Protein AF-D8LKJ8-F1 (afdb_monomer)

Mean predicted aligned error: 12.63 Å

Structure (mmCIF, N/CA/C/O backbone):
data_AF-D8LKJ8-F1
#
_entry.id   AF-D8LKJ8-F1
#
loop_
_atom_site.group_PDB
_atom_site.id
_atom_site.type_symbol
_atom_site.label_atom_id
_atom_site.label_alt_id
_atom_site.label_comp_id
_atom_site.label_asym_id
_atom_site.label_entity_id
_atom_site.label_seq_id
_atom_site.pdbx_PDB_ins_code
_atom_site.Cartn_x
_atom_site.Cartn_y
_atom_site.Cartn_z
_atom_site.occupancy
_atom_site.B_iso_or_equiv
_atom_site.auth_seq_id
_atom_site.auth_comp_id
_atom_site.auth_asym_id
_atom_site.auth_atom_id
_atom_site.pdbx_PDB_model_num
ATOM 1 N N . MET A 1 1 ? 25.108 1.839 -3.480 1.00 33.88 1 MET A N 1
ATOM 2 C CA . MET A 1 1 ? 24.948 0.521 -2.837 1.00 33.88 1 MET A CA 1
ATOM 3 C C . MET A 1 1 ? 23.496 0.393 -2.428 1.00 33.88 1 MET A C 1
ATOM 5 O O . MET A 1 1 ? 23.122 0.885 -1.375 1.00 33.88 1 MET A O 1
ATOM 9 N N . LEU A 1 2 ? 22.666 -0.116 -3.334 1.00 30.27 2 LEU A N 1
ATOM 10 C CA . LEU A 1 2 ? 21.286 -0.497 -3.042 1.00 30.27 2 LEU A CA 1
ATOM 11 C C . LEU A 1 2 ? 21.330 -1.994 -2.744 1.00 30.27 2 LEU A C 1
ATOM 13 O O . LEU A 1 2 ? 21.988 -2.723 -3.480 1.00 30.27 2 LEU A O 1
ATOM 17 N N . ASP A 1 3 ? 20.718 -2.408 -1.643 1.00 28.69 3 ASP A N 1
ATOM 18 C CA . ASP A 1 3 ? 20.658 -3.803 -1.213 1.00 28.69 3 ASP A CA 1
ATOM 19 C C . ASP A 1 3 ? 19.861 -4.614 -2.254 1.00 28.69 3 ASP A C 1
ATOM 21 O O . ASP A 1 3 ? 18.676 -4.362 -2.483 1.00 28.69 3 ASP A O 1
ATOM 25 N N . GLU A 1 4 ? 20.539 -5.512 -2.974 1.00 38.97 4 GLU A N 1
ATOM 26 C CA . GLU A 1 4 ? 20.030 -6.230 -4.157 1.00 38.97 4 GLU A CA 1
ATOM 27 C C . GLU A 1 4 ? 19.138 -7.443 -3.817 1.00 38.97 4 GLU A C 1
ATOM 29 O O . GLU A 1 4 ? 18.854 -8.259 -4.691 1.00 38.97 4 GLU A O 1
ATOM 34 N N . ARG A 1 5 ? 18.675 -7.600 -2.568 1.00 44.03 5 ARG A N 1
ATOM 35 C CA . ARG A 1 5 ? 18.024 -8.849 -2.117 1.00 44.03 5 ARG A CA 1
ATOM 36 C C . ARG A 1 5 ? 16.493 -8.861 -2.026 1.00 44.03 5 ARG A C 1
ATOM 38 O O . ARG A 1 5 ? 15.945 -9.911 -1.726 1.00 44.03 5 ARG A O 1
ATOM 45 N N . ASP A 1 6 ? 15.790 -7.788 -2.395 1.00 40.03 6 ASP A N 1
ATOM 46 C CA . ASP A 1 6 ? 14.321 -7.709 -2.238 1.00 40.03 6 ASP A CA 1
ATOM 47 C C . ASP A 1 6 ? 13.532 -7.634 -3.565 1.00 40.03 6 ASP A C 1
ATOM 49 O O . ASP A 1 6 ? 12.580 -6.859 -3.703 1.00 40.03 6 ASP A O 1
ATOM 53 N N . HIS A 1 7 ? 13.915 -8.406 -4.584 1.00 42.69 7 HIS A N 1
ATOM 54 C CA . HIS A 1 7 ? 13.127 -8.570 -5.820 1.00 42.69 7 HIS A CA 1
ATOM 55 C C . HIS A 1 7 ? 12.574 -9.991 -5.965 1.00 42.69 7 HIS A C 1
ATOM 57 O O . HIS A 1 7 ? 12.718 -10.631 -6.997 1.00 42.69 7 HIS A O 1
ATOM 63 N N . GLU A 1 8 ? 11.865 -10.457 -4.940 1.00 37.97 8 GLU A N 1
ATOM 64 C CA . GLU A 1 8 ? 10.832 -11.479 -5.116 1.00 37.97 8 GLU A CA 1
ATOM 65 C C . GLU A 1 8 ? 9.464 -10.790 -5.084 1.00 37.97 8 GLU A C 1
ATOM 67 O O . GLU A 1 8 ? 8.728 -10.812 -4.097 1.00 37.97 8 GLU A O 1
ATOM 72 N N . ILE A 1 9 ? 9.122 -10.113 -6.185 1.00 47.38 9 ILE A N 1
ATOM 73 C CA . ILE A 1 9 ? 7.715 -9.844 -6.484 1.00 47.38 9 ILE A CA 1
ATOM 74 C C . ILE A 1 9 ? 7.151 -11.194 -6.919 1.00 47.38 9 ILE A C 1
ATOM 76 O O . ILE A 1 9 ? 7.347 -11.611 -8.057 1.00 47.38 9 ILE A O 1
ATOM 80 N N . GLY A 1 10 ? 6.517 -11.897 -5.981 1.00 37.59 10 GLY A N 1
ATOM 81 C CA . GLY A 1 10 ? 5.839 -13.168 -6.210 1.00 37.59 10 GLY A CA 1
ATOM 82 C C . GLY A 1 10 ? 4.662 -13.010 -7.168 1.00 37.59 10 GLY A C 1
ATOM 83 O O . GLY A 1 10 ? 3.508 -12.972 -6.751 1.00 37.59 10 GLY A O 1
ATOM 84 N N . GLY A 1 11 ? 4.951 -12.916 -8.463 1.00 39.94 11 GLY A N 1
ATOM 85 C CA . GLY A 1 11 ? 4.049 -13.407 -9.487 1.00 39.94 11 GLY A CA 1
ATOM 86 C C . GLY A 1 11 ? 4.105 -14.925 -9.422 1.00 39.94 11 GLY A C 1
ATOM 87 O O . GLY A 1 11 ? 5.120 -15.519 -9.773 1.00 39.94 11 GLY A O 1
ATOM 88 N N . SER A 1 12 ? 3.035 -15.554 -8.939 1.00 37.62 12 SER A N 1
ATOM 89 C CA . SER A 1 12 ? 2.830 -16.993 -9.100 1.00 37.62 12 SER A CA 1
ATOM 90 C C . SER A 1 12 ? 2.619 -17.280 -10.590 1.00 37.62 12 SER A C 1
ATOM 92 O O . SER A 1 12 ? 1.502 -17.321 -11.100 1.00 37.62 12 SER A O 1
ATOM 94 N N . HIS A 1 13 ? 3.719 -17.368 -11.325 1.00 40.75 13 HIS A N 1
ATOM 95 C CA . HIS A 1 13 ? 3.820 -18.044 -12.606 1.00 40.75 13 HIS A CA 1
ATOM 96 C C . HIS A 1 13 ? 4.839 -19.155 -12.388 1.00 40.75 13 HIS A C 1
ATOM 98 O O . HIS A 1 13 ? 5.941 -18.903 -11.905 1.00 40.75 13 HIS A O 1
ATOM 104 N N . GLY A 1 14 ? 4.418 -20.395 -12.645 1.00 37.03 14 GLY A N 1
ATOM 105 C CA . GLY A 1 14 ? 5.197 -21.598 -12.377 1.00 37.03 14 GLY A CA 1
ATOM 106 C C . GLY A 1 14 ? 6.633 -21.471 -12.878 1.00 37.03 14 GLY A C 1
ATOM 107 O O . GLY A 1 14 ? 6.871 -21.293 -14.070 1.00 37.03 14 GLY A O 1
ATOM 108 N N . GLY A 1 15 ? 7.580 -21.560 -11.943 1.00 42.03 15 GLY A N 1
ATOM 109 C CA . GLY A 1 15 ? 9.007 -21.572 -12.221 1.00 42.03 15 GLY A CA 1
ATOM 110 C C . GLY A 1 15 ? 9.397 -22.831 -12.987 1.00 42.03 15 GLY A C 1
ATOM 111 O O . GLY A 1 15 ? 9.571 -23.897 -12.401 1.00 42.03 15 GLY A O 1
ATOM 112 N N . GLY A 1 16 ? 9.548 -22.684 -14.299 1.00 38.22 16 GLY A N 1
ATOM 113 C CA . GLY A 1 16 ? 10.320 -23.568 -15.160 1.00 38.22 16 GLY A CA 1
ATOM 114 C C . GLY A 1 16 ? 11.496 -22.775 -15.724 1.00 38.22 16 GLY A C 1
ATOM 115 O O . GLY A 1 16 ? 11.309 -21.678 -16.232 1.00 38.22 16 GLY A O 1
ATOM 116 N N . ALA A 1 17 ? 12.702 -23.312 -15.556 1.00 45.31 17 ALA A N 1
ATOM 117 C CA . ALA A 1 17 ? 13.990 -22.795 -16.015 1.00 45.31 17 ALA A CA 1
ATOM 118 C C . ALA A 1 17 ? 13.957 -21.996 -17.341 1.00 45.31 17 ALA A C 1
ATOM 120 O O . ALA A 1 17 ? 13.954 -22.599 -18.408 1.00 45.31 17 ALA A O 1
ATOM 121 N N . ASP A 1 18 ? 14.014 -20.658 -17.278 1.00 48.66 18 ASP A N 1
ATOM 122 C CA . ASP A 1 18 ? 14.219 -19.822 -18.477 1.00 48.66 18 ASP A CA 1
ATOM 123 C C . ASP A 1 18 ? 15.010 -18.518 -18.216 1.00 48.66 18 ASP A C 1
ATOM 125 O O . ASP A 1 18 ? 14.768 -17.473 -18.810 1.00 48.66 18 ASP A O 1
ATOM 129 N N . GLN A 1 19 ? 16.004 -18.546 -17.320 1.00 50.81 19 GLN A N 1
ATOM 130 C CA . GLN A 1 19 ? 16.901 -17.394 -17.079 1.00 50.81 19 GLN A CA 1
ATOM 131 C C . GLN A 1 19 ? 18.013 -17.239 -18.143 1.00 50.81 19 GLN A C 1
ATOM 133 O O . GLN A 1 19 ? 19.039 -16.613 -17.887 1.00 50.81 19 GLN A O 1
ATOM 138 N N . GLY A 1 20 ? 17.843 -17.810 -19.341 1.00 52.59 20 GLY A N 1
ATOM 139 C CA . GLY A 1 20 ? 18.908 -17.878 -20.350 1.00 52.59 20 GLY A CA 1
ATOM 140 C C . GLY A 1 20 ? 18.538 -17.447 -21.768 1.00 52.59 20 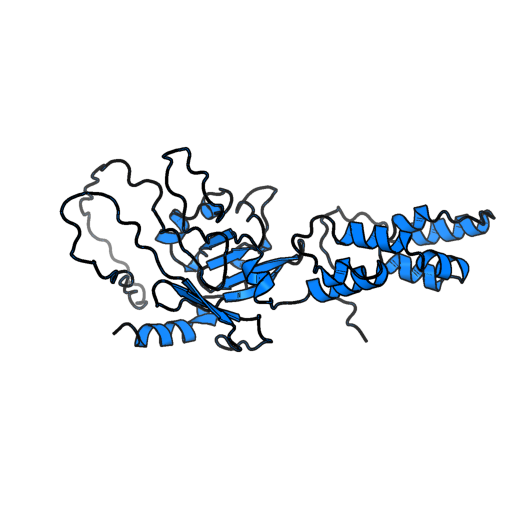GLY A C 1
ATOM 141 O O . GLY A 1 20 ? 19.433 -17.036 -22.505 1.00 52.59 20 GLY A O 1
ATOM 142 N N . MET A 1 21 ? 17.267 -17.500 -22.186 1.00 56.84 21 MET A N 1
ATOM 143 C CA . MET A 1 21 ? 16.947 -17.327 -23.613 1.00 56.84 21 MET A CA 1
ATOM 144 C C . MET A 1 21 ? 17.085 -15.886 -24.124 1.00 56.84 21 MET A C 1
ATOM 146 O O . MET A 1 21 ? 17.497 -15.691 -25.269 1.00 56.84 21 MET A O 1
ATOM 150 N N . GLY A 1 22 ? 16.819 -14.867 -23.300 1.00 55.38 22 GLY A N 1
ATOM 151 C CA . GLY A 1 22 ? 16.802 -13.468 -23.755 1.00 55.38 22 GLY A CA 1
ATOM 152 C C . GLY A 1 22 ? 18.140 -12.978 -24.330 1.00 55.38 22 GLY A C 1
ATOM 153 O O . GLY A 1 22 ? 18.185 -12.395 -25.416 1.00 55.38 22 GLY A O 1
ATOM 154 N N . ALA A 1 23 ? 19.251 -13.268 -23.645 1.00 57.31 23 ALA A N 1
ATOM 155 C CA . ALA A 1 23 ? 20.582 -12.841 -24.081 1.00 57.31 23 ALA A CA 1
ATOM 156 C C . ALA A 1 23 ? 21.087 -13.628 -25.307 1.00 57.31 23 ALA A C 1
ATOM 158 O O . ALA A 1 23 ? 21.757 -13.065 -26.177 1.00 57.31 23 ALA A O 1
ATOM 159 N N . THR A 1 24 ? 20.735 -14.914 -25.419 1.00 61.19 24 THR A N 1
ATOM 160 C CA . THR A 1 24 ? 21.163 -15.773 -26.535 1.00 61.19 24 THR A CA 1
ATOM 161 C C . THR A 1 24 ? 20.474 -15.395 -27.846 1.00 61.19 24 THR A C 1
ATOM 163 O O . THR A 1 24 ? 21.127 -15.352 -28.890 1.00 61.19 24 THR A O 1
ATOM 166 N N . VAL A 1 25 ? 19.184 -15.041 -27.806 1.00 61.34 25 VAL A N 1
ATOM 167 C CA . VAL A 1 25 ? 18.434 -14.608 -29.001 1.00 61.34 25 VAL A CA 1
ATOM 168 C C . VAL A 1 25 ? 18.977 -13.283 -29.551 1.00 61.34 25 VAL A C 1
ATOM 170 O O . VAL A 1 25 ? 19.120 -13.131 -30.765 1.00 61.34 25 VAL A O 1
ATOM 173 N N . LEU A 1 26 ? 19.359 -12.345 -28.678 1.00 59.56 26 LEU A N 1
ATOM 174 C CA . LEU A 1 26 ? 19.953 -11.064 -29.082 1.00 59.56 26 LEU A CA 1
ATOM 175 C C . LEU A 1 26 ? 21.341 -11.225 -29.719 1.00 59.56 26 LEU A C 1
ATOM 177 O O . LEU A 1 26 ? 21.648 -10.550 -30.703 1.00 59.56 26 LEU A O 1
ATOM 181 N N . SER A 1 27 ? 22.161 -12.142 -29.196 1.00 64.75 27 SER A N 1
ATOM 182 C CA . SER A 1 27 ? 23.479 -12.445 -29.768 1.00 64.75 27 SER A CA 1
ATOM 183 C C . SER A 1 27 ? 23.368 -13.109 -31.149 1.00 64.75 27 SER A C 1
ATOM 185 O O . SER A 1 27 ? 24.104 -12.746 -32.068 1.00 64.75 27 SER A O 1
ATOM 187 N N . LEU A 1 28 ? 22.389 -14.002 -31.338 1.00 62.00 28 LEU A N 1
ATOM 188 C CA . LEU A 1 28 ? 22.097 -14.620 -32.636 1.00 62.00 28 LEU A CA 1
ATOM 189 C C . LEU A 1 28 ? 21.582 -13.603 -33.667 1.00 62.00 28 LEU A C 1
ATOM 191 O O . LEU A 1 28 ? 22.029 -13.623 -34.811 1.00 62.00 28 LEU A O 1
ATOM 195 N N . ALA A 1 29 ? 20.703 -12.677 -33.272 1.00 62.56 29 ALA A N 1
ATOM 196 C CA . ALA A 1 29 ? 20.195 -11.635 -34.170 1.00 62.56 29 ALA A CA 1
ATOM 197 C C . ALA A 1 29 ? 21.310 -10.703 -34.687 1.00 62.56 29 ALA A C 1
ATOM 199 O O . ALA A 1 29 ? 21.314 -10.346 -35.865 1.00 62.56 29 ALA A O 1
ATOM 200 N N . GLN A 1 30 ? 22.295 -10.373 -33.840 1.00 61.25 30 GLN A N 1
ATOM 201 C CA . GLN A 1 30 ? 23.483 -9.614 -34.253 1.00 61.25 30 GLN A CA 1
ATOM 202 C C . GLN A 1 30 ? 24.369 -10.396 -35.233 1.00 61.25 30 GLN A C 1
ATOM 204 O O . GLN A 1 30 ? 24.878 -9.810 -36.186 1.00 61.25 30 GLN A O 1
ATOM 209 N N . GLY A 1 31 ? 24.515 -11.712 -35.044 1.00 63.84 31 GLY A N 1
ATOM 210 C CA . GLY 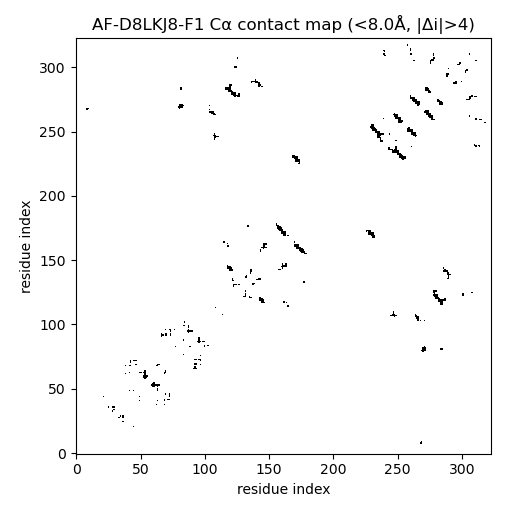A 1 31 ? 25.249 -12.581 -35.971 1.00 63.84 31 GLY A CA 1
ATOM 211 C C . GLY A 1 31 ? 24.590 -12.724 -37.349 1.00 63.84 31 GLY A C 1
ATOM 212 O O . GLY A 1 31 ? 25.279 -12.990 -38.330 1.00 63.84 31 GLY A O 1
ATOM 213 N N . LEU A 1 32 ? 23.274 -12.506 -37.442 1.00 64.19 32 LEU A N 1
ATOM 214 C CA . LEU A 1 32 ? 22.494 -12.611 -38.682 1.00 64.19 32 LEU A CA 1
ATOM 215 C C . LEU A 1 32 ? 22.432 -11.309 -39.501 1.00 64.19 32 LEU A C 1
ATOM 217 O O . LEU A 1 32 ? 21.733 -11.265 -40.511 1.00 64.19 32 LEU A O 1
ATOM 221 N N . GLY A 1 33 ? 23.133 -10.245 -39.092 1.00 61.41 33 GLY A N 1
ATOM 222 C CA . GLY A 1 33 ? 23.109 -8.965 -39.813 1.00 61.41 33 GLY A CA 1
ATOM 223 C C . GLY A 1 33 ? 21.744 -8.269 -39.782 1.00 61.41 33 GLY A C 1
ATOM 224 O O . GLY A 1 33 ? 21.473 -7.390 -40.598 1.00 61.41 33 GLY A O 1
ATOM 225 N N . LEU A 1 34 ? 20.872 -8.645 -38.841 1.00 60.38 34 LEU A N 1
ATOM 226 C CA . LEU A 1 34 ? 19.620 -7.944 -38.593 1.00 60.38 34 LEU A CA 1
ATOM 227 C C . LEU A 1 34 ? 19.953 -6.654 -37.834 1.00 60.38 34 LEU A C 1
ATOM 229 O O . LEU A 1 34 ? 19.881 -6.600 -36.608 1.00 60.38 34 LEU A O 1
ATOM 233 N N . GLU A 1 35 ? 20.324 -5.597 -38.565 1.00 59.91 35 GLU A N 1
ATOM 234 C CA . GLU A 1 35 ? 20.536 -4.244 -38.008 1.00 59.91 35 GLU A CA 1
ATOM 235 C C . GLU A 1 35 ? 19.299 -3.708 -37.264 1.00 59.91 35 GLU A C 1
ATOM 237 O O . GLU A 1 35 ? 19.383 -2.772 -36.469 1.00 59.91 35 GLU A O 1
ATOM 242 N N . PHE A 1 36 ? 18.150 -4.348 -37.466 1.00 63.41 36 PHE A N 1
ATOM 243 C CA . PHE A 1 36 ? 16.950 -4.180 -36.675 1.00 63.41 36 PHE A CA 1
ATOM 244 C C . PHE A 1 36 ? 16.838 -5.327 -35.670 1.00 63.41 36 PHE A C 1
ATOM 246 O O . PHE A 1 36 ? 16.098 -6.280 -35.901 1.00 63.41 36 PHE A O 1
ATOM 253 N N . VAL A 1 37 ? 17.498 -5.223 -34.511 1.00 63.16 37 VAL A N 1
ATOM 254 C CA . VAL A 1 37 ? 16.894 -5.827 -33.313 1.00 63.16 37 VAL A CA 1
ATOM 255 C C . VAL A 1 37 ? 15.558 -5.109 -33.163 1.00 63.16 37 VAL A C 1
ATOM 257 O O . VAL A 1 37 ? 15.562 -3.894 -32.928 1.00 63.16 37 VAL A O 1
ATOM 260 N N . PRO A 1 38 ? 14.415 -5.776 -33.384 1.00 71.88 38 PRO A N 1
ATOM 261 C CA . PRO A 1 38 ? 13.168 -5.055 -33.405 1.00 71.88 38 PRO A CA 1
ATOM 262 C C . PRO A 1 38 ? 12.918 -4.594 -31.970 1.00 71.88 38 PRO A C 1
ATOM 264 O O . PRO A 1 38 ? 12.994 -5.385 -31.031 1.00 71.88 38 PRO A O 1
ATOM 267 N N . LEU A 1 39 ? 12.647 -3.299 -31.792 1.00 80.75 39 LEU A N 1
ATOM 268 C CA . LEU A 1 39 ? 12.277 -2.703 -30.502 1.00 80.75 39 LEU A CA 1
ATOM 269 C C . LEU A 1 39 ? 11.210 -3.537 -29.772 1.00 80.75 39 LEU A C 1
ATOM 271 O O . LEU A 1 39 ? 11.182 -3.553 -28.547 1.00 80.75 39 LEU A O 1
ATOM 275 N N . SER A 1 40 ? 10.401 -4.293 -30.524 1.00 85.56 40 SER A N 1
ATOM 276 C CA . SER A 1 40 ? 9.450 -5.280 -30.022 1.00 85.56 40 SER A CA 1
ATOM 277 C C . SER A 1 40 ? 10.052 -6.304 -29.059 1.00 85.56 40 SER A C 1
ATOM 279 O O . SER A 1 40 ? 9.383 -6.645 -28.095 1.00 85.56 40 SER A O 1
ATOM 281 N N . ALA A 1 41 ? 11.289 -6.772 -29.254 1.00 89.50 41 ALA A N 1
ATOM 282 C CA . ALA A 1 41 ? 11.920 -7.728 -28.341 1.00 89.50 41 ALA A CA 1
ATOM 283 C C . ALA A 1 41 ? 12.147 -7.113 -26.950 1.00 89.50 41 ALA A C 1
ATOM 285 O O . ALA A 1 41 ? 11.876 -7.754 -25.937 1.00 89.50 41 ALA A O 1
ATOM 286 N N . LEU A 1 42 ? 12.561 -5.840 -26.894 1.00 90.38 42 LEU A N 1
ATOM 287 C CA . LEU A 1 42 ? 12.759 -5.118 -25.632 1.00 90.38 42 LEU A CA 1
ATOM 288 C C . LEU A 1 42 ? 11.439 -4.861 -24.889 1.00 90.38 42 LEU A C 1
ATOM 290 O O . LEU A 1 42 ? 11.459 -4.692 -23.673 1.00 90.38 42 LEU A O 1
ATOM 294 N N . LEU A 1 43 ? 10.293 -4.865 -25.584 1.00 92.50 43 LEU A N 1
ATOM 295 C CA . LEU A 1 43 ? 8.977 -4.688 -24.956 1.00 92.50 43 LEU A CA 1
ATOM 296 C C . LEU A 1 43 ? 8.578 -5.862 -24.057 1.00 92.50 43 LEU A C 1
ATOM 298 O O . LEU A 1 43 ? 7.716 -5.683 -23.202 1.00 92.50 43 LEU A O 1
ATOM 302 N N . PHE A 1 44 ? 9.184 -7.038 -24.234 1.00 92.38 44 PHE A N 1
ATOM 303 C CA . PHE A 1 44 ? 8.898 -8.221 -23.418 1.00 92.38 44 PHE A CA 1
ATOM 304 C C . PHE A 1 44 ? 9.851 -8.371 -22.231 1.00 92.38 44 PHE A C 1
ATOM 306 O O . PHE A 1 44 ? 9.503 -9.036 -21.260 1.00 92.38 44 PHE A O 1
ATOM 313 N N . LEU A 1 45 ? 11.002 -7.699 -22.258 1.00 93.50 45 LEU A N 1
ATOM 314 C CA . LEU A 1 45 ? 11.987 -7.741 -21.180 1.00 93.50 45 LEU A CA 1
ATOM 315 C C . LEU A 1 45 ? 11.498 -7.000 -19.933 1.00 93.50 45 LEU A C 1
ATOM 317 O O . LEU A 1 45 ? 10.731 -6.037 -20.034 1.00 93.50 45 LEU A O 1
ATOM 321 N N . ASP A 1 46 ? 11.944 -7.432 -18.756 1.00 94.75 46 ASP A N 1
ATOM 322 C CA . ASP A 1 46 ? 11.740 -6.671 -17.527 1.00 94.75 46 ASP A CA 1
ATOM 323 C C . ASP A 1 46 ? 12.693 -5.457 -17.460 1.00 94.75 46 ASP A C 1
ATOM 325 O O . ASP A 1 46 ? 13.588 -5.276 -18.289 1.00 94.75 46 ASP A O 1
ATOM 329 N N . ALA A 1 47 ? 12.510 -4.575 -16.475 1.00 95.00 47 ALA A N 1
ATOM 330 C CA . ALA A 1 47 ? 13.348 -3.380 -16.357 1.00 95.00 47 ALA A CA 1
ATOM 331 C C . ALA A 1 47 ? 14.833 -3.680 -16.089 1.00 95.00 47 ALA A C 1
ATOM 333 O O . ALA A 1 47 ? 15.690 -2.867 -16.455 1.00 95.00 47 ALA A O 1
ATOM 334 N N . ARG A 1 48 ? 15.145 -4.814 -15.447 1.00 95.81 48 ARG A N 1
ATOM 335 C CA . ARG A 1 48 ? 16.523 -5.240 -15.178 1.00 95.81 48 ARG A CA 1
ATOM 336 C C . ARG A 1 48 ? 17.193 -5.642 -16.487 1.00 95.81 48 ARG A C 1
ATOM 338 O O . ARG A 1 48 ? 18.284 -5.153 -16.780 1.00 95.81 48 ARG A O 1
ATOM 345 N N . ASP A 1 49 ? 16.512 -6.442 -17.293 1.00 95.25 49 ASP A N 1
ATOM 346 C CA . ASP A 1 49 ? 16.978 -6.932 -18.585 1.00 95.25 49 ASP A CA 1
ATOM 347 C C . ASP A 1 49 ? 17.071 -5.815 -19.626 1.00 95.25 49 ASP A C 1
ATOM 349 O O . ASP A 1 49 ? 18.040 -5.764 -20.386 1.00 95.25 49 ASP A O 1
ATOM 353 N N . ILE A 1 50 ? 16.139 -4.853 -19.618 1.00 95.44 50 ILE A N 1
ATOM 354 C CA . ILE A 1 50 ? 16.251 -3.621 -20.419 1.00 95.44 50 ILE A CA 1
ATOM 355 C C . ILE A 1 50 ? 17.549 -2.879 -20.055 1.00 95.44 50 ILE A C 1
ATOM 357 O O . ILE A 1 50 ? 18.301 -2.459 -20.939 1.00 95.44 50 ILE A O 1
ATOM 361 N N . GLY A 1 51 ? 17.846 -2.749 -18.757 1.00 94.19 51 GLY A N 1
ATOM 362 C CA . GLY A 1 51 ? 19.085 -2.142 -18.267 1.00 94.19 51 GLY A CA 1
ATOM 363 C C . GLY A 1 51 ? 20.341 -2.903 -18.702 1.00 94.19 51 GLY A C 1
ATOM 364 O O . GLY A 1 51 ? 21.292 -2.284 -19.185 1.00 94.19 51 GLY A O 1
ATOM 365 N N . ALA A 1 52 ? 20.329 -4.233 -18.587 1.00 94.50 52 ALA A N 1
ATOM 366 C CA . ALA A 1 52 ? 21.434 -5.100 -18.994 1.00 94.50 52 ALA A CA 1
ATOM 367 C C . ALA A 1 52 ? 21.691 -5.036 -20.510 1.00 94.50 52 ALA A C 1
ATOM 369 O O . ALA A 1 52 ? 22.835 -4.866 -20.934 1.00 94.50 52 ALA A O 1
ATOM 370 N N . CYS A 1 53 ? 20.635 -5.066 -21.330 1.00 92.25 53 CYS A N 1
ATOM 371 C CA . CYS A 1 53 ? 20.737 -4.877 -22.780 1.00 92.25 53 CYS A CA 1
ATOM 372 C C . CYS A 1 53 ? 21.381 -3.529 -23.115 1.00 92.25 53 CYS A C 1
ATOM 374 O O . CYS A 1 53 ? 22.278 -3.455 -23.956 1.00 92.25 53 CYS A O 1
ATOM 376 N N . GLY A 1 54 ? 20.977 -2.469 -22.411 1.00 93.00 54 GLY A N 1
ATOM 377 C CA . GLY A 1 54 ? 21.543 -1.137 -22.585 1.00 93.00 54 GLY A CA 1
ATOM 378 C C . GLY A 1 54 ? 23.027 -1.016 -22.217 1.00 93.00 54 GLY A C 1
ATOM 379 O O . GLY A 1 54 ? 23.679 -0.071 -22.662 1.00 93.00 54 GLY A O 1
ATOM 380 N N . ALA A 1 55 ? 23.574 -1.945 -21.430 1.00 94.00 55 ALA A N 1
ATOM 381 C CA . ALA A 1 55 ? 24.996 -1.997 -21.091 1.00 94.00 55 ALA A CA 1
ATOM 382 C C . ALA A 1 55 ? 25.833 -2.795 -22.109 1.00 94.00 55 ALA A C 1
ATOM 384 O O . ALA A 1 55 ? 27.048 -2.618 -22.165 1.00 94.00 55 ALA A O 1
ATOM 385 N N . ALA A 1 56 ? 25.203 -3.649 -22.924 1.00 92.69 56 ALA A N 1
ATOM 386 C CA . ALA A 1 56 ? 25.905 -4.564 -23.822 1.00 92.69 56 ALA A CA 1
ATOM 387 C C . ALA A 1 56 ? 26.523 -3.867 -25.049 1.00 92.69 56 ALA A C 1
ATOM 389 O O . ALA A 1 56 ? 27.662 -4.155 -25.411 1.00 92.69 56 ALA A O 1
ATOM 390 N N . ASN A 1 57 ? 25.803 -2.945 -25.707 1.00 91.12 57 ASN A N 1
ATOM 391 C CA . ASN A 1 57 ? 26.364 -2.127 -26.792 1.00 91.12 57 ASN A CA 1
ATOM 392 C C . ASN A 1 57 ? 25.658 -0.762 -26.943 1.00 91.12 57 ASN A C 1
ATOM 394 O O . ASN A 1 57 ? 24.586 -0.535 -26.391 1.00 91.12 57 ASN A O 1
ATOM 398 N N . ARG A 1 58 ? 26.237 0.149 -27.743 1.00 91.81 58 ARG A N 1
ATOM 399 C CA . ARG A 1 58 ? 25.704 1.515 -27.950 1.00 91.81 58 ARG A CA 1
ATOM 400 C C . ARG A 1 58 ? 24.339 1.569 -28.649 1.00 91.81 58 ARG A C 1
ATOM 402 O O . ARG A 1 58 ? 23.565 2.486 -28.389 1.00 91.81 58 ARG A O 1
ATOM 409 N N . PHE A 1 59 ? 24.047 0.625 -29.540 1.00 90.00 59 PHE A N 1
ATOM 410 C CA . PHE A 1 59 ? 22.758 0.555 -30.229 1.00 90.00 59 PHE A CA 1
ATOM 411 C C . PHE A 1 59 ? 21.643 0.153 -29.255 1.00 90.00 59 PHE A C 1
ATOM 413 O O . PHE A 1 59 ? 20.648 0.864 -29.130 1.00 90.00 59 PHE A O 1
ATOM 420 N N . LEU A 1 60 ? 21.854 -0.924 -28.497 1.00 89.69 60 LEU A N 1
ATOM 421 C CA . LEU A 1 60 ? 20.964 -1.376 -27.434 1.00 89.69 60 LEU A CA 1
ATOM 422 C C . LEU A 1 60 ? 20.875 -0.349 -26.311 1.00 89.69 60 LEU A C 1
ATOM 424 O O . LEU A 1 60 ? 19.804 -0.188 -25.751 1.00 89.69 60 LEU A O 1
ATOM 428 N N . HIS A 1 61 ? 21.937 0.404 -26.023 1.00 93.69 61 HIS A N 1
ATOM 429 C CA . HIS A 1 61 ? 21.873 1.537 -25.100 1.00 93.69 61 HIS A CA 1
ATOM 430 C C . HIS A 1 61 ? 20.851 2.583 -25.554 1.00 93.69 61 HIS A C 1
ATOM 432 O O . HIS A 1 61 ? 20.015 3.022 -24.766 1.00 93.69 61 HIS A O 1
ATOM 438 N N . LYS A 1 62 ? 20.885 2.958 -26.840 1.00 93.56 62 LYS A N 1
ATOM 439 C CA . LYS A 1 62 ? 19.923 3.899 -27.421 1.00 93.56 62 LYS A CA 1
ATOM 440 C C . LYS A 1 62 ? 18.504 3.321 -27.414 1.00 93.56 62 LYS A C 1
ATOM 442 O O . LYS A 1 62 ? 17.581 4.023 -27.023 1.00 93.56 62 LYS A O 1
ATOM 447 N N . ALA A 1 63 ? 18.342 2.054 -27.795 1.00 92.38 63 ALA A N 1
ATOM 448 C CA . ALA A 1 63 ? 17.048 1.370 -27.826 1.00 92.38 63 ALA A CA 1
ATOM 449 C C . ALA A 1 63 ? 16.451 1.154 -26.421 1.00 92.38 63 ALA A C 1
ATOM 451 O O . ALA A 1 63 ? 15.276 1.411 -26.198 1.00 92.38 63 ALA A O 1
ATOM 452 N N . ALA A 1 64 ? 17.265 0.766 -25.440 1.00 94.44 64 ALA A N 1
ATOM 453 C CA . ALA A 1 64 ? 16.881 0.654 -24.034 1.00 94.44 64 ALA A CA 1
ATOM 454 C C . ALA A 1 64 ? 16.655 2.020 -23.372 1.00 94.44 64 ALA A C 1
ATOM 456 O O . ALA A 1 64 ? 16.119 2.086 -22.271 1.00 94.44 64 ALA A O 1
ATOM 457 N N . GLY A 1 65 ? 17.080 3.115 -24.00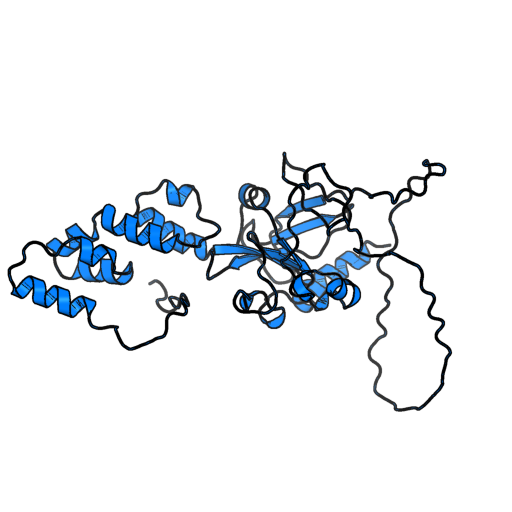3 1.00 95.12 65 GLY A N 1
ATOM 458 C CA . GLY A 1 65 ? 16.735 4.481 -23.614 1.00 95.12 65 GLY A CA 1
ATOM 459 C C . GLY A 1 65 ? 15.430 4.984 -24.232 1.00 95.12 65 GLY A C 1
ATOM 460 O O . GLY A 1 65 ? 15.008 6.091 -23.898 1.00 95.12 65 GLY A O 1
ATOM 461 N N . ASP A 1 66 ? 14.805 4.208 -25.122 1.00 96.44 66 ASP A N 1
ATOM 462 C CA . ASP A 1 66 ? 13.597 4.612 -25.831 1.00 96.44 66 ASP A CA 1
ATOM 463 C C . ASP A 1 66 ? 12.393 4.744 -24.888 1.00 96.44 66 ASP A C 1
ATOM 465 O O . ASP A 1 66 ? 12.146 3.916 -24.005 1.00 96.44 66 ASP A O 1
ATOM 469 N N . GLU A 1 67 ? 11.621 5.810 -25.089 1.00 97.44 67 GLU A N 1
ATOM 470 C CA . GLU A 1 67 ? 10.465 6.137 -24.255 1.00 97.44 67 GLU A CA 1
ATOM 471 C C . GLU A 1 67 ? 9.345 5.094 -24.403 1.00 97.44 67 GLU A C 1
ATOM 473 O O . GLU A 1 67 ? 8.650 4.804 -23.430 1.00 97.44 67 GLU A O 1
ATOM 478 N N . GLY A 1 68 ? 9.175 4.504 -25.591 1.00 96.19 68 GLY A N 1
ATOM 479 C CA . GLY A 1 68 ? 8.177 3.469 -25.857 1.00 96.19 68 GLY A CA 1
ATOM 480 C C . GLY A 1 68 ? 8.463 2.173 -25.102 1.00 96.19 68 GLY A C 1
ATOM 481 O O . GLY A 1 68 ? 7.544 1.587 -24.529 1.00 96.19 68 GLY A O 1
ATOM 482 N N . VAL A 1 69 ? 9.738 1.775 -25.017 1.00 96.06 69 VAL A N 1
ATOM 483 C CA . VAL A 1 69 ? 10.173 0.596 -24.245 1.00 96.06 69 VAL A CA 1
ATOM 484 C C . VAL A 1 69 ? 9.850 0.763 -22.761 1.00 96.06 69 VAL A C 1
ATOM 486 O O . VAL A 1 69 ? 9.205 -0.097 -22.155 1.00 96.06 69 VAL A O 1
ATOM 489 N N . TRP A 1 70 ? 10.224 1.902 -22.175 1.00 97.69 70 TRP A N 1
ATOM 490 C CA . TRP A 1 70 ? 9.924 2.171 -20.768 1.00 97.69 70 TRP A CA 1
ATOM 491 C C . TRP A 1 70 ? 8.439 2.401 -20.504 1.00 97.69 70 TRP A C 1
ATOM 493 O O . TRP A 1 70 ? 7.974 2.060 -19.418 1.00 97.69 70 TRP A O 1
ATOM 503 N N . ARG A 1 71 ? 7.680 2.940 -21.467 1.00 97.75 71 ARG A N 1
ATOM 504 C CA . ARG A 1 71 ? 6.222 3.071 -21.346 1.00 97.75 71 ARG A CA 1
ATOM 505 C C . ARG A 1 71 ? 5.578 1.697 -21.216 1.00 97.75 71 ARG A C 1
ATOM 507 O O . ARG A 1 71 ? 4.857 1.480 -20.255 1.00 97.75 71 ARG A O 1
ATOM 514 N N . ALA A 1 72 ? 5.936 0.747 -22.079 1.00 96.44 72 ALA A N 1
ATOM 515 C CA . ALA A 1 72 ? 5.439 -0.625 -21.985 1.00 96.44 72 ALA A CA 1
ATOM 516 C C . ALA A 1 72 ? 5.860 -1.327 -20.679 1.00 96.44 72 ALA A C 1
ATOM 518 O O . ALA A 1 72 ? 5.070 -2.055 -20.082 1.00 96.44 72 ALA A O 1
ATOM 519 N N . ALA A 1 73 ? 7.092 -1.117 -20.201 1.00 97.19 73 ALA A N 1
ATOM 520 C CA . ALA A 1 73 ? 7.531 -1.651 -18.907 1.00 97.19 73 ALA A CA 1
ATOM 521 C C . ALA A 1 73 ? 6.746 -1.052 -17.725 1.00 97.19 73 ALA A C 1
ATOM 523 O O . ALA A 1 73 ? 6.367 -1.766 -16.800 1.00 97.19 73 ALA A O 1
ATOM 524 N N . ARG A 1 74 ? 6.474 0.255 -17.765 1.00 97.75 74 ARG A N 1
ATOM 525 C CA . ARG A 1 74 ? 5.687 0.976 -16.758 1.00 97.75 74 ARG A CA 1
ATOM 526 C C . ARG A 1 74 ? 4.228 0.555 -16.752 1.00 97.75 74 ARG A C 1
ATOM 528 O O . ARG A 1 74 ? 3.689 0.320 -15.679 1.00 97.75 74 ARG A O 1
ATOM 535 N N . ASP A 1 75 ? 3.617 0.426 -17.920 1.00 97.56 75 ASP A N 1
ATOM 536 C CA . ASP A 1 75 ? 2.214 0.038 -18.028 1.00 97.56 75 ASP A CA 1
ATOM 537 C C . ASP A 1 75 ? 2.018 -1.394 -17.491 1.00 97.56 75 ASP A C 1
ATOM 539 O O . ASP A 1 75 ? 1.106 -1.622 -16.700 1.00 97.56 75 ASP A O 1
ATOM 543 N N . ARG A 1 76 ? 2.952 -2.318 -17.779 1.00 96.94 76 ARG A N 1
ATOM 544 C CA . ARG A 1 76 ? 3.000 -3.656 -17.153 1.00 96.94 76 ARG A CA 1
ATOM 545 C C . ARG A 1 76 ? 3.215 -3.599 -15.639 1.00 96.94 76 ARG A C 1
ATOM 547 O O . ARG A 1 76 ? 2.582 -4.338 -14.897 1.00 96.94 76 ARG A O 1
ATOM 554 N N . LEU A 1 77 ? 4.095 -2.720 -15.154 1.00 97.25 77 LEU A N 1
ATOM 555 C CA . LEU A 1 77 ? 4.316 -2.548 -13.714 1.00 97.25 77 LEU A CA 1
ATOM 556 C C . LEU A 1 77 ? 3.052 -2.053 -12.995 1.00 97.25 77 LEU A C 1
ATOM 558 O O . LEU A 1 77 ? 2.815 -2.430 -11.849 1.00 97.25 77 LEU A O 1
ATOM 562 N N . TRP A 1 78 ? 2.273 -1.187 -13.641 1.00 97.94 78 TRP A N 1
ATOM 563 C CA . TRP A 1 78 ? 1.047 -0.608 -13.090 1.00 97.94 78 TRP A CA 1
ATOM 564 C C . TRP A 1 78 ? -0.181 -1.504 -13.256 1.00 97.94 78 TRP A C 1
ATOM 566 O O . TRP A 1 78 ? -1.218 -1.230 -12.647 1.00 97.94 78 TRP A O 1
ATOM 576 N N . GLU A 1 79 ? -0.070 -2.584 -14.025 1.00 97.31 79 GLU A N 1
ATOM 577 C CA . GLU A 1 79 ? -1.139 -3.555 -14.200 1.00 97.31 79 GLU A CA 1
ATOM 578 C C . GLU A 1 79 ? -1.541 -4.177 -12.852 1.00 97.31 79 GLU A C 1
ATOM 580 O O . GLU A 1 79 ? -0.711 -4.623 -12.053 1.00 97.31 79 GLU A O 1
ATOM 585 N N . GLY A 1 80 ? -2.845 -4.134 -12.562 1.00 96.12 80 GLY A N 1
ATOM 586 C CA . GLY A 1 80 ? -3.417 -4.629 -11.308 1.00 96.12 80 GLY A CA 1
ATOM 587 C C . GLY A 1 80 ? -3.055 -3.821 -10.055 1.00 96.12 80 GLY A C 1
ATOM 588 O O . GLY A 1 80 ? -3.363 -4.263 -8.946 1.00 96.12 80 GLY A O 1
ATOM 589 N N . LYS A 1 81 ? -2.399 -2.656 -10.180 1.00 97.75 81 LYS A N 1
ATOM 590 C CA . LYS A 1 81 ? -2.070 -1.813 -9.022 1.00 97.75 81 LYS A CA 1
ATOM 591 C C . LYS A 1 81 ? -3.248 -0.919 -8.644 1.00 97.75 81 LYS A C 1
ATOM 593 O O . LYS A 1 81 ? -3.784 -0.188 -9.470 1.00 97.75 81 LYS A O 1
ATOM 598 N N . VAL A 1 82 ? -3.612 -0.947 -7.367 1.00 96.44 82 VAL A N 1
ATOM 599 C CA . VAL A 1 82 ? -4.709 -0.169 -6.775 1.00 96.44 82 VAL A CA 1
ATOM 600 C C . VAL A 1 82 ? -4.364 1.315 -6.748 1.00 96.44 82 VAL A C 1
ATOM 602 O O . VAL A 1 82 ? -5.207 2.160 -7.042 1.00 96.44 82 VAL A O 1
ATOM 605 N N . PHE A 1 83 ? -3.122 1.646 -6.387 1.00 96.44 83 PHE A N 1
ATOM 606 C CA . PHE A 1 83 ? -2.680 3.029 -6.280 1.00 96.44 83 PHE A CA 1
ATOM 607 C C . PHE A 1 83 ? -1.318 3.240 -6.928 1.00 96.44 83 PHE A C 1
ATOM 609 O O . PHE A 1 83 ? -0.335 2.592 -6.568 1.00 96.44 83 PHE A O 1
ATOM 616 N N . VAL A 1 84 ? -1.279 4.219 -7.830 1.00 97.50 84 VAL A N 1
ATOM 617 C CA . VAL A 1 84 ? -0.071 4.786 -8.429 1.00 97.50 84 VAL A CA 1
ATOM 618 C C . VAL A 1 84 ? -0.166 6.304 -8.258 1.00 97.50 84 VAL A C 1
ATOM 620 O O . VAL A 1 84 ? -1.165 6.875 -8.708 1.00 97.50 84 VAL A O 1
ATOM 623 N N . PRO A 1 85 ? 0.824 6.969 -7.634 1.00 96.75 85 PRO A N 1
ATOM 624 C CA . PRO A 1 85 ? 0.780 8.412 -7.427 1.00 96.75 85 PRO A CA 1
ATOM 625 C C . PRO A 1 85 ? 0.658 9.184 -8.742 1.00 96.75 85 PRO A C 1
ATOM 627 O O . PRO A 1 85 ? 1.362 8.888 -9.710 1.00 96.75 85 PRO A O 1
ATOM 630 N N . GLU A 1 86 ? -0.155 10.239 -8.753 1.00 96.94 86 GLU A N 1
ATOM 631 C CA . GLU A 1 86 ? -0.329 11.090 -9.938 1.00 96.94 86 GLU A CA 1
ATOM 632 C C . GLU A 1 86 ? 0.989 11.752 -10.371 1.00 96.94 86 GLU A C 1
ATOM 634 O O . GLU A 1 86 ? 1.280 11.877 -11.558 1.00 96.94 86 GLU A O 1
ATOM 639 N N . SER A 1 87 ? 1.860 12.066 -9.407 1.00 97.00 87 SER A N 1
ATOM 640 C CA . SER A 1 87 ? 3.215 12.550 -9.682 1.00 97.00 87 SER A CA 1
ATOM 641 C C . SER A 1 87 ? 4.037 11.555 -10.507 1.00 97.00 87 SER A C 1
ATOM 643 O O . SER A 1 87 ? 4.761 11.974 -11.403 1.00 97.00 87 SER A O 1
ATOM 645 N N . SER A 1 88 ? 3.894 10.246 -10.272 1.00 97.75 88 SER A N 1
ATOM 646 C CA . SER A 1 88 ? 4.573 9.208 -11.065 1.00 97.75 88 SER A CA 1
ATOM 647 C C . SER A 1 88 ? 3.960 9.056 -12.461 1.00 97.75 88 SER A C 1
ATOM 649 O O . SER A 1 88 ? 4.669 8.708 -13.406 1.00 97.75 88 SER A O 1
ATOM 651 N N . ARG A 1 89 ? 2.660 9.349 -12.610 1.00 97.56 89 ARG A N 1
ATOM 652 C CA . ARG A 1 89 ? 1.960 9.351 -13.906 1.00 97.56 89 ARG A CA 1
ATOM 653 C C . ARG A 1 89 ? 2.376 10.503 -14.808 1.00 97.56 89 ARG A C 1
ATOM 655 O O . ARG A 1 89 ? 2.526 10.296 -16.010 1.00 97.56 89 ARG A O 1
ATOM 662 N N . ALA A 1 90 ? 2.614 11.671 -14.221 1.00 97.81 90 ALA A N 1
ATOM 663 C CA . ALA A 1 90 ? 3.035 12.874 -14.934 1.00 97.81 90 ALA A CA 1
ATOM 664 C C . ALA A 1 90 ? 4.510 12.853 -15.390 1.00 97.81 90 ALA A C 1
ATOM 666 O O . ALA A 1 90 ? 4.911 13.673 -16.214 1.00 97.81 90 ALA A O 1
ATOM 667 N N . MET A 1 91 ? 5.330 11.941 -14.858 1.00 98.31 91 MET A N 1
ATOM 668 C CA . MET A 1 91 ? 6.749 11.810 -15.208 1.00 98.31 91 MET A CA 1
ATOM 669 C C . MET A 1 91 ? 6.969 11.076 -16.538 1.00 98.31 91 MET A C 1
ATOM 671 O O . MET A 1 91 ? 6.104 10.345 -17.033 1.00 98.31 91 MET A O 1
ATOM 675 N N . ARG A 1 92 ? 8.187 11.199 -17.085 1.00 98.12 92 ARG A N 1
ATOM 676 C CA . ARG A 1 92 ? 8.645 10.359 -18.203 1.00 98.12 92 ARG A CA 1
ATOM 677 C C . ARG A 1 92 ? 8.582 8.886 -17.819 1.00 98.12 92 ARG A C 1
ATOM 679 O O . ARG A 1 92 ? 8.732 8.545 -16.649 1.00 98.12 92 ARG A O 1
ATOM 686 N N . ALA A 1 93 ? 8.415 7.989 -18.781 1.00 98.06 93 ALA A N 1
ATOM 687 C CA . ALA A 1 93 ? 8.091 6.593 -18.514 1.00 98.06 93 ALA A CA 1
ATOM 688 C C . ALA A 1 93 ? 9.107 5.893 -17.597 1.00 98.06 93 ALA A C 1
ATOM 690 O O . ALA A 1 93 ? 8.715 5.254 -16.622 1.00 98.06 93 ALA A O 1
ATOM 691 N N . LYS A 1 94 ? 10.410 6.076 -17.848 1.00 97.69 94 LYS A N 1
ATOM 692 C CA . LYS A 1 94 ? 11.476 5.517 -16.999 1.00 97.69 94 LYS A CA 1
ATOM 693 C C . LYS A 1 94 ? 11.482 6.121 -15.591 1.00 97.69 94 LYS A C 1
ATOM 695 O O . LYS A 1 94 ? 11.648 5.405 -14.608 1.00 97.69 94 LYS A O 1
ATOM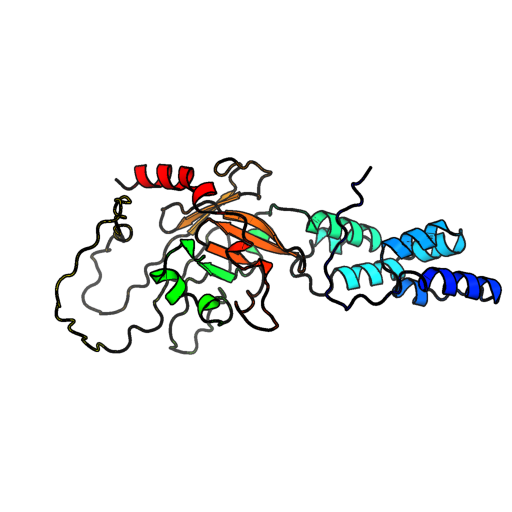 700 N N . GLU A 1 95 ? 11.307 7.434 -15.489 1.00 98.38 95 GLU A N 1
ATOM 701 C CA . GLU A 1 95 ? 11.277 8.152 -14.210 1.00 98.38 95 GLU A CA 1
ATOM 702 C C . GLU A 1 95 ? 10.050 7.747 -13.390 1.00 98.38 95 GLU A C 1
ATOM 704 O O . GLU A 1 95 ? 10.193 7.394 -12.224 1.00 98.38 95 GLU A O 1
ATOM 709 N N . GLY A 1 96 ? 8.875 7.694 -14.020 1.00 98.31 96 GLY A N 1
ATOM 710 C CA . GLY A 1 96 ? 7.623 7.238 -13.425 1.00 98.31 96 GLY A CA 1
ATOM 711 C C . GLY A 1 96 ? 7.676 5.775 -12.990 1.00 98.31 96 GLY A C 1
ATOM 712 O O . GLY A 1 96 ? 7.206 5.455 -11.900 1.00 98.31 96 GLY A O 1
ATOM 713 N N . TYR A 1 97 ? 8.312 4.896 -13.776 1.00 98.19 97 TYR A N 1
ATOM 714 C CA . TYR A 1 97 ? 8.584 3.504 -13.390 1.00 98.19 97 TYR A CA 1
ATOM 715 C C . TYR A 1 97 ? 9.390 3.442 -12.083 1.00 98.19 97 TYR A C 1
ATOM 717 O O . TYR A 1 97 ? 8.971 2.815 -11.109 1.00 98.19 97 TYR A O 1
ATOM 725 N N . ILE A 1 98 ? 10.526 4.145 -12.029 1.00 97.94 98 ILE A N 1
ATOM 726 C CA . ILE A 1 98 ? 11.415 4.158 -10.856 1.00 97.94 98 ILE A CA 1
ATOM 727 C C . ILE A 1 98 ? 10.729 4.812 -9.649 1.00 97.94 98 ILE A C 1
ATOM 729 O O . ILE A 1 98 ? 10.842 4.306 -8.531 1.00 97.94 98 ILE A O 1
ATOM 733 N N . ALA A 1 99 ? 10.022 5.924 -9.855 1.00 98.25 99 ALA A N 1
ATOM 734 C CA . ALA A 1 99 ? 9.280 6.620 -8.809 1.00 98.25 99 ALA A CA 1
ATOM 735 C C . ALA A 1 99 ? 8.191 5.722 -8.207 1.00 98.25 99 ALA A C 1
ATOM 737 O O . ALA A 1 99 ? 8.082 5.641 -6.986 1.00 98.25 99 ALA A O 1
ATOM 738 N N . SER A 1 100 ? 7.479 4.963 -9.044 1.00 98.12 100 SER A N 1
ATOM 739 C CA . SER A 1 100 ? 6.448 4.019 -8.600 1.00 98.12 100 SER A CA 1
ATOM 740 C C . SER A 1 100 ? 7.021 2.885 -7.749 1.00 98.12 100 SER A C 1
ATOM 742 O O . SER A 1 100 ? 6.449 2.553 -6.717 1.00 98.12 100 SER A O 1
ATOM 744 N N . LEU A 1 101 ? 8.183 2.331 -8.119 1.00 97.62 101 LEU A N 1
ATOM 745 C CA . LEU A 1 101 ? 8.866 1.310 -7.308 1.00 97.62 101 LEU A CA 1
ATOM 746 C C . LEU A 1 101 ? 9.368 1.840 -5.959 1.00 97.62 101 LEU A C 1
ATOM 748 O O . LEU A 1 101 ? 9.500 1.084 -4.997 1.00 97.62 101 LEU A O 1
ATOM 752 N N . ARG A 1 102 ? 9.703 3.131 -5.877 1.00 97.38 102 ARG A N 1
ATOM 753 C CA . ARG A 1 102 ? 10.058 3.768 -4.601 1.00 97.38 102 ARG A CA 1
ATOM 754 C C . ARG A 1 102 ? 8.814 3.989 -3.748 1.00 97.38 102 ARG A C 1
ATOM 756 O O . ARG A 1 102 ? 8.837 3.667 -2.563 1.00 97.38 102 ARG A O 1
ATOM 763 N N . ASP A 1 103 ? 7.733 4.479 -4.351 1.00 97.69 103 ASP A N 1
ATOM 764 C CA . ASP A 1 103 ? 6.452 4.677 -3.668 1.00 97.69 103 ASP A CA 1
ATOM 765 C C . ASP A 1 103 ? 5.832 3.356 -3.190 1.00 97.69 103 ASP A C 1
ATOM 767 O O . ASP A 1 103 ? 5.285 3.292 -2.093 1.00 97.69 103 ASP A O 1
ATOM 771 N N . SER A 1 104 ? 5.998 2.255 -3.926 1.00 96.94 104 SER A N 1
ATOM 772 C CA . SER A 1 104 ? 5.483 0.943 -3.513 1.00 96.94 10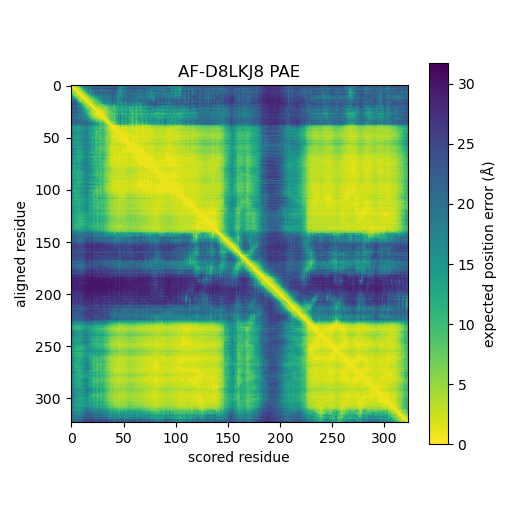4 SER A CA 1
ATOM 773 C C . SER A 1 104 ? 6.123 0.397 -2.231 1.00 96.94 104 SER A C 1
ATOM 775 O O . SER A 1 104 ? 5.636 -0.586 -1.679 1.00 96.94 104 SER A O 1
ATOM 777 N N . LYS A 1 105 ? 7.219 0.999 -1.755 1.00 97.12 105 LYS A N 1
ATOM 778 C CA . LYS A 1 105 ? 7.880 0.658 -0.483 1.00 97.12 105 LYS A CA 1
ATOM 779 C C . LYS A 1 105 ? 7.482 1.591 0.664 1.00 97.12 105 LYS A C 1
ATOM 781 O O . LYS A 1 105 ? 7.926 1.399 1.794 1.00 97.12 105 LYS A O 1
ATOM 786 N N . ARG A 1 106 ? 6.677 2.617 0.387 1.00 96.88 106 ARG A N 1
ATOM 787 C CA . ARG A 1 106 ? 6.253 3.620 1.363 1.00 96.88 106 ARG A CA 1
ATOM 788 C C . ARG A 1 106 ? 5.218 3.045 2.329 1.00 96.88 106 ARG A C 1
ATOM 790 O O . ARG A 1 106 ? 4.225 2.473 1.905 1.00 96.88 106 ARG A O 1
ATOM 797 N N . THR A 1 107 ? 5.410 3.276 3.625 1.00 97.38 107 THR A N 1
ATOM 798 C CA . THR A 1 107 ? 4.524 2.805 4.711 1.00 97.38 107 THR A CA 1
ATOM 799 C C . THR A 1 107 ? 3.850 3.955 5.463 1.00 97.38 107 THR A C 1
ATOM 801 O O . THR A 1 107 ? 3.624 3.886 6.666 1.00 97.38 107 THR A O 1
ATOM 804 N N . TRP A 1 108 ? 3.588 5.059 4.775 1.00 97.81 108 TRP A N 1
ATOM 805 C CA . TRP A 1 108 ? 2.929 6.238 5.325 1.00 97.81 108 TRP A CA 1
ATOM 806 C C . TRP A 1 108 ? 2.061 6.867 4.243 1.00 97.81 108 TRP A C 1
ATOM 808 O O . TRP A 1 108 ? 2.345 6.686 3.060 1.00 97.81 108 TRP A O 1
ATOM 818 N N . LEU A 1 109 ? 1.011 7.588 4.628 1.00 96.25 109 LEU A N 1
ATOM 819 C CA . LEU A 1 109 ? 0.039 8.170 3.699 1.00 96.25 109 LEU A CA 1
ATOM 820 C C . LEU A 1 109 ? -0.176 9.668 3.943 1.00 96.25 109 LEU A C 1
ATOM 822 O O . LEU A 1 109 ? -0.008 10.161 5.058 1.00 96.25 109 LEU A O 1
ATOM 826 N N . HIS A 1 110 ? -0.562 10.389 2.898 1.00 96.50 110 HIS A N 1
ATOM 827 C CA . HIS A 1 110 ? -0.992 11.782 2.975 1.00 96.50 110 HIS A CA 1
ATOM 828 C C . HIS A 1 110 ? -2.480 11.893 3.357 1.00 96.50 110 HIS A C 1
ATOM 830 O O . HIS A 1 110 ? -3.258 10.951 3.198 1.00 96.50 110 HIS A O 1
ATOM 836 N N . ALA A 1 111 ? -2.904 13.059 3.849 1.00 94.25 111 ALA A N 1
ATOM 837 C CA . ALA A 1 111 ? -4.299 13.312 4.231 1.00 94.25 111 ALA A CA 1
ATOM 838 C C . ALA A 1 111 ? -5.268 13.166 3.041 1.00 94.25 111 ALA A C 1
ATOM 840 O O . ALA A 1 111 ? -6.367 12.617 3.163 1.00 94.25 111 ALA A O 1
ATOM 841 N N . GLU A 1 112 ? -4.834 13.626 1.872 1.00 93.69 112 GLU A N 1
ATOM 842 C CA . GLU A 1 112 ? -5.563 13.548 0.609 1.00 93.69 112 GLU A CA 1
ATOM 843 C C . GLU A 1 112 ? -5.701 12.090 0.154 1.00 93.69 112 GLU A C 1
ATOM 845 O O . GLU A 1 112 ? -6.747 11.668 -0.333 1.00 93.69 112 GLU A O 1
ATOM 850 N N . GLU A 1 113 ? -4.667 11.278 0.383 1.00 95.00 113 GLU A N 1
ATOM 851 C CA . GLU A 1 113 ? -4.704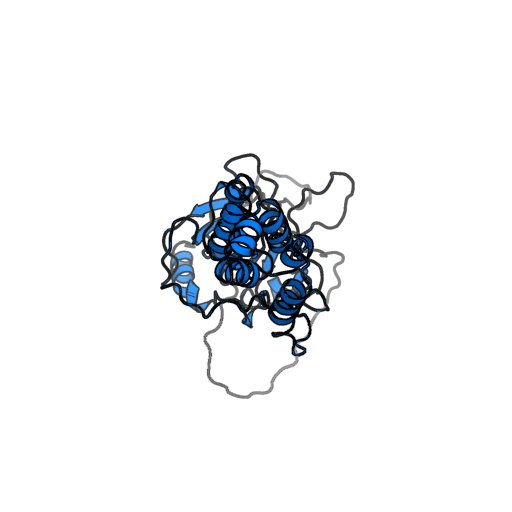 9.845 0.095 1.00 95.00 113 GLU A CA 1
ATOM 852 C C . GLU A 1 113 ? -5.699 9.144 1.022 1.00 95.00 113 GLU A C 1
ATOM 854 O O . GLU A 1 113 ? -6.582 8.445 0.533 1.00 95.00 113 GLU A O 1
ATOM 859 N N . LEU A 1 114 ? -5.649 9.411 2.334 1.00 94.12 114 LEU A N 1
ATOM 860 C CA . LEU A 1 114 ? -6.579 8.826 3.312 1.00 94.12 114 LEU A CA 1
ATOM 861 C C . LEU A 1 114 ? -8.047 9.008 2.909 1.00 94.12 114 LEU A C 1
ATOM 863 O O . LEU A 1 114 ? -8.873 8.126 3.135 1.00 94.12 114 LEU A O 1
ATOM 867 N N . THR A 1 115 ? -8.365 10.164 2.335 1.00 91.62 115 THR A N 1
ATOM 868 C CA . THR A 1 115 ? -9.735 10.583 2.019 1.00 91.62 115 THR A CA 1
ATOM 869 C C . THR A 1 115 ? -10.164 10.290 0.583 1.00 91.62 115 THR A C 1
ATOM 871 O O . THR A 1 115 ? -11.355 10.410 0.288 1.00 91.62 115 THR A O 1
ATOM 874 N N . SER A 1 116 ? -9.236 9.896 -0.295 1.00 89.19 116 SER A N 1
ATOM 875 C CA . SER A 1 116 ? -9.523 9.571 -1.700 1.00 89.19 116 SER A CA 1
ATOM 876 C C . SER A 1 116 ? -9.912 8.109 -1.929 1.00 89.19 116 SER A C 1
ATOM 878 O O . SER A 1 116 ? -10.545 7.800 -2.940 1.00 89.19 116 SER A O 1
ATOM 880 N N . PHE A 1 117 ? -9.585 7.208 -0.999 1.00 91.88 117 PHE A N 1
ATOM 881 C CA . PHE A 1 117 ? -9.936 5.792 -1.108 1.00 91.88 117 PHE A CA 1
ATOM 882 C C . PHE A 1 117 ? -11.335 5.472 -0.577 1.00 91.88 117 PHE A C 1
ATOM 884 O O . PHE A 1 117 ? -11.836 6.087 0.364 1.00 91.88 117 PHE A O 1
ATOM 891 N N . SER A 1 118 ? -11.929 4.423 -1.148 1.00 90.25 118 SER A N 1
ATOM 892 C CA . SER A 1 118 ? -13.007 3.682 -0.491 1.00 90.25 118 SER A CA 1
ATOM 893 C C . SER A 1 118 ? -12.377 2.586 0.360 1.00 90.25 118 SER A C 1
ATOM 895 O O . SER A 1 118 ? -11.706 1.699 -0.167 1.00 90.25 118 SER A O 1
ATOM 897 N N . TRP A 1 119 ? -12.563 2.679 1.673 1.00 92.50 119 TRP A N 1
ATOM 898 C CA . TRP A 1 119 ? -11.977 1.7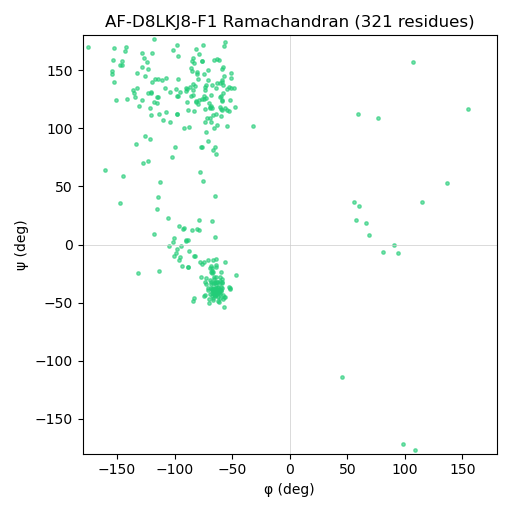44 2.624 1.00 92.50 119 TRP A CA 1
ATOM 899 C C . TRP A 1 119 ? -12.910 0.565 2.877 1.00 92.50 119 TRP A C 1
ATOM 901 O O . TRP A 1 119 ? -14.106 0.748 3.113 1.00 92.50 119 TRP A O 1
ATOM 911 N N . TRP A 1 120 ? -12.337 -0.634 2.862 1.00 91.75 120 TRP A N 1
ATOM 912 C CA . TRP A 1 120 ? -13.013 -1.884 3.188 1.00 91.75 120 TRP A CA 1
ATOM 913 C C . TRP A 1 120 ? -12.528 -2.388 4.529 1.00 91.75 120 TRP A C 1
ATOM 915 O O . TRP A 1 120 ? -11.356 -2.228 4.849 1.00 91.75 120 TRP A O 1
ATOM 925 N N . PHE A 1 121 ? -13.428 -2.970 5.308 1.00 91.94 121 PHE A N 1
ATOM 926 C CA . PHE A 1 121 ? -13.219 -3.221 6.728 1.00 91.94 121 PHE A CA 1
ATOM 927 C C . PHE A 1 121 ? -13.438 -4.683 7.099 1.00 91.94 121 PHE A C 1
ATOM 929 O O . PHE A 1 121 ? -14.372 -5.307 6.589 1.00 91.94 121 PHE A O 1
ATOM 936 N N . ARG A 1 122 ? -12.645 -5.156 8.065 1.00 94.56 122 ARG A N 1
ATOM 937 C CA . ARG A 1 122 ? -12.942 -6.334 8.885 1.00 94.56 122 ARG A CA 1
ATOM 938 C C . ARG A 1 122 ? -12.423 -6.183 10.319 1.00 94.56 122 ARG A C 1
ATOM 940 O O . ARG A 1 122 ? -11.465 -5.444 10.579 1.00 94.56 122 ARG A O 1
ATOM 947 N N . PHE A 1 123 ? -13.005 -6.941 11.235 1.00 95.81 123 PHE A N 1
ATOM 948 C CA . PHE A 1 123 ? -12.440 -7.246 12.545 1.00 95.81 123 PHE A CA 1
ATOM 949 C C . PHE A 1 123 ? -11.332 -8.296 12.427 1.00 95.81 123 PHE A C 1
ATOM 951 O O . PHE A 1 123 ? -11.272 -9.038 11.452 1.00 95.81 123 PHE A O 1
ATOM 958 N N . LYS A 1 124 ? -10.441 -8.349 13.415 1.00 96.38 124 LYS A N 1
ATOM 959 C CA . LYS A 1 124 ? -9.477 -9.434 13.638 1.00 96.38 124 LYS A CA 1
ATOM 960 C C . LYS A 1 124 ? -10.027 -10.408 14.672 1.00 96.38 124 LYS A C 1
ATOM 962 O O . LYS A 1 124 ? -10.889 -10.039 15.469 1.00 96.38 124 LYS A O 1
ATOM 967 N N . GLN A 1 125 ? -9.479 -11.617 14.737 1.00 96.12 125 GLN A N 1
ATOM 968 C CA . GLN A 1 125 ? -9.917 -12.634 15.692 1.00 96.12 125 GLN A CA 1
ATOM 969 C C . GLN A 1 125 ? -9.785 -12.147 17.139 1.00 96.12 125 GLN A C 1
ATOM 971 O O . GLN A 1 125 ? -10.634 -12.451 17.975 1.00 96.12 125 GLN A O 1
ATOM 976 N N . GLN A 1 126 ? -8.775 -11.321 17.416 1.00 94.31 126 GLN A N 1
ATOM 977 C CA . GLN A 1 126 ? -8.541 -10.707 18.723 1.00 94.31 126 GLN A CA 1
ATOM 978 C C . GLN A 1 126 ? -9.624 -9.700 19.148 1.00 94.31 126 GLN A C 1
ATOM 980 O O . GLN A 1 126 ? -9.651 -9.317 20.314 1.00 94.31 126 GLN A O 1
ATOM 985 N N . ALA A 1 127 ? -10.512 -9.265 18.245 1.00 92.81 127 ALA A N 1
ATOM 986 C CA . ALA A 1 127 ? -11.664 -8.443 18.617 1.00 92.81 127 ALA A CA 1
ATOM 987 C C . ALA A 1 127 ? -12.681 -9.228 19.468 1.00 92.81 127 ALA A C 1
ATOM 989 O O . ALA A 1 127 ? -13.415 -8.618 20.240 1.00 92.81 127 ALA A O 1
ATOM 990 N N . GLY A 1 128 ? -12.702 -10.561 19.357 1.00 94.56 128 GLY A N 1
ATOM 991 C CA . GLY A 1 128 ? -13.617 -11.448 20.077 1.00 94.56 128 GLY A CA 1
ATOM 992 C C . GLY A 1 128 ? -14.708 -12.045 19.185 1.00 94.56 128 GLY A C 1
ATOM 993 O O . GLY A 1 128 ? -15.062 -11.498 18.138 1.00 94.56 128 GLY A O 1
ATOM 994 N N . GLU A 1 129 ? -15.251 -13.183 19.619 1.00 94.88 129 GLU A N 1
ATOM 995 C CA . GLU A 1 129 ? -16.186 -14.009 18.839 1.00 94.88 129 GLU A CA 1
ATOM 996 C C . GLU A 1 129 ? -17.467 -13.263 18.448 1.00 94.88 129 GLU A C 1
ATOM 998 O O . GLU A 1 129 ? -17.929 -13.370 17.315 1.00 94.88 129 GLU A O 1
ATOM 1003 N N . ALA A 1 130 ? -18.010 -12.440 19.349 1.00 92.31 130 ALA A N 1
ATOM 1004 C CA . ALA A 1 130 ? -19.228 -11.677 19.080 1.00 92.31 130 ALA A CA 1
ATOM 1005 C C . ALA A 1 130 ? -19.093 -10.740 17.864 1.00 92.31 130 ALA A C 1
ATOM 1007 O O . ALA A 1 130 ? -20.073 -10.509 17.148 1.00 92.31 130 ALA A O 1
ATOM 1008 N N . TRP A 1 131 ? -17.888 -10.215 17.620 1.00 91.81 131 TRP A N 1
ATOM 1009 C CA . TRP A 1 131 ? -17.600 -9.327 16.495 1.00 91.81 131 TRP A CA 1
ATOM 1010 C C . TRP A 1 131 ? -17.324 -10.109 15.217 1.00 91.81 131 TRP A C 1
ATOM 1012 O O . TRP A 1 131 ? -17.893 -9.791 14.173 1.00 91.81 131 TRP A O 1
ATOM 1022 N N . THR A 1 132 ? -16.504 -11.159 15.294 1.00 92.94 132 THR A N 1
ATOM 1023 C CA . THR A 1 132 ? -16.157 -11.969 14.118 1.00 92.94 132 THR A CA 1
ATOM 1024 C C . THR A 1 132 ? -17.339 -12.776 13.591 1.00 92.94 132 THR A C 1
ATOM 1026 O O . THR A 1 132 ? -17.470 -12.921 12.379 1.00 92.94 132 THR A O 1
ATOM 1029 N N . ALA A 1 133 ? -18.260 -13.221 14.452 1.00 91.94 133 ALA A N 1
ATOM 1030 C CA . ALA A 1 133 ? -19.483 -13.912 14.035 1.00 91.94 133 ALA A CA 1
ATOM 1031 C C . ALA A 1 133 ? -20.385 -13.048 13.133 1.00 91.94 133 ALA A C 1
ATOM 1033 O O . ALA A 1 133 ? -21.131 -13.573 12.305 1.00 91.94 133 ALA A O 1
ATOM 1034 N N . GLN A 1 134 ? -20.315 -11.722 13.279 1.00 89.62 134 GLN A N 1
ATOM 1035 C CA . GLN A 1 134 ? -21.124 -10.764 12.519 1.00 89.62 134 GLN A CA 1
ATOM 1036 C C . GLN A 1 134 ? -20.373 -10.157 11.330 1.00 89.62 134 GLN A C 1
ATOM 1038 O O . GLN A 1 134 ? -20.971 -9.455 10.512 1.00 89.62 134 GLN A O 1
ATOM 1043 N N . ASP A 1 135 ? -19.078 -10.429 11.211 1.00 90.25 135 ASP A N 1
ATOM 1044 C CA . ASP A 1 135 ? -18.234 -9.905 10.151 1.00 90.25 135 ASP A CA 1
ATOM 1045 C C . ASP A 1 135 ? -18.427 -10.714 8.852 1.00 90.25 135 ASP A C 1
ATOM 1047 O O . ASP A 1 135 ? -18.200 -11.929 8.842 1.00 90.25 135 ASP A O 1
ATOM 1051 N N . PRO A 1 136 ? -18.847 -10.082 7.738 1.00 91.62 136 PRO A N 1
ATOM 1052 C CA . PRO A 1 136 ? -18.963 -10.745 6.438 1.00 91.62 136 PRO A CA 1
ATOM 1053 C C . PRO A 1 136 ? -17.688 -11.469 5.994 1.00 91.62 136 PRO A C 1
ATOM 1055 O O . PRO A 1 136 ? -17.773 -12.572 5.454 1.00 91.62 136 PRO A O 1
ATOM 1058 N N . TRP A 1 137 ? -16.508 -10.920 6.290 1.00 93.88 137 TRP A N 1
ATOM 1059 C CA . TRP A 1 137 ? -15.247 -11.519 5.863 1.00 93.88 137 TRP A CA 1
ATOM 1060 C C . TRP A 1 137 ? -15.008 -12.896 6.502 1.00 93.88 137 TRP A C 1
ATOM 1062 O O . TRP A 1 137 ? -14.597 -13.833 5.819 1.00 93.88 137 TRP A O 1
ATOM 1072 N N . TYR A 1 138 ? -15.353 -13.078 7.785 1.00 93.06 138 TYR A N 1
ATOM 1073 C CA . TYR A 1 138 ? -15.267 -14.390 8.453 1.00 93.06 138 TYR A CA 1
ATOM 1074 C C . TYR A 1 138 ? -16.288 -15.401 7.933 1.00 93.06 138 TYR A C 1
ATOM 1076 O O . TYR A 1 138 ? -16.080 -16.603 8.097 1.00 93.06 138 TYR A O 1
ATOM 1084 N N . ARG A 1 139 ? -17.359 -14.929 7.289 1.00 92.00 139 ARG A N 1
ATOM 1085 C CA . ARG A 1 139 ? -18.397 -15.751 6.655 1.00 92.00 139 ARG A CA 1
ATOM 1086 C C . ARG A 1 139 ? -18.100 -16.040 5.177 1.00 92.00 139 ARG A C 1
ATOM 1088 O O . ARG A 1 139 ? -18.986 -16.505 4.468 1.00 92.00 139 ARG A O 1
ATOM 1095 N N . ASN A 1 140 ? -16.866 -15.786 4.720 1.00 91.25 140 ASN A N 1
ATOM 1096 C CA . ASN A 1 140 ? -16.437 -15.902 3.319 1.00 91.25 140 ASN A CA 1
ATOM 1097 C C . ASN A 1 140 ? -17.249 -15.028 2.345 1.00 91.25 140 ASN A C 1
ATOM 1099 O O . ASN A 1 140 ? -17.267 -15.273 1.139 1.00 91.25 140 ASN A O 1
ATOM 1103 N N . GLU A 1 141 ? -17.904 -13.986 2.853 1.00 85.06 141 GLU A N 1
ATOM 1104 C CA . GLU A 1 141 ? -18.502 -12.944 2.030 1.00 85.06 141 GLU A CA 1
ATOM 1105 C C . GLU A 1 141 ? -17.422 -11.899 1.700 1.00 85.06 141 GLU A C 1
ATOM 1107 O O . GLU A 1 141 ? -16.411 -11.764 2.398 1.00 85.06 141 GLU A O 1
ATOM 1112 N N . LYS A 1 142 ? -17.626 -11.139 0.620 1.00 76.69 142 LYS A N 1
ATOM 1113 C CA . LYS A 1 142 ? -16.786 -9.969 0.336 1.00 76.69 142 LYS A CA 1
ATOM 1114 C C . LYS A 1 142 ? -16.844 -9.011 1.528 1.00 76.69 142 LYS A C 1
ATOM 1116 O O . LYS A 1 142 ? -17.890 -8.888 2.173 1.00 76.69 142 LYS A O 1
ATOM 1121 N N . GLY A 1 143 ? -15.727 -8.342 1.817 1.00 65.62 143 GLY A N 1
ATOM 1122 C CA . GLY A 1 143 ? -15.666 -7.386 2.922 1.00 65.62 143 GLY A CA 1
ATOM 1123 C C . GLY A 1 143 ? -16.717 -6.280 2.789 1.00 65.62 143 GLY A C 1
ATOM 1124 O O . GLY A 1 143 ? -17.393 -6.127 1.773 1.00 65.62 143 GLY A O 1
ATOM 1125 N N . CYS A 1 144 ? -16.878 -5.464 3.818 1.00 64.62 144 CYS A N 1
ATOM 1126 C CA . CYS A 1 144 ? -17.898 -4.419 3.780 1.00 64.62 144 CYS A CA 1
ATOM 1127 C C . CYS A 1 144 ? -17.396 -3.196 3.010 1.00 64.62 144 CYS A C 1
ATOM 1129 O O . CYS A 1 144 ? -16.383 -2.613 3.401 1.00 64.62 144 CYS A O 1
ATOM 1131 N N . THR A 1 145 ? -18.114 -2.777 1.960 1.00 59.22 145 THR A N 1
ATOM 1132 C CA . THR A 1 145 ? -17.905 -1.457 1.347 1.00 59.22 145 THR A CA 1
ATOM 1133 C C . THR A 1 145 ? -18.504 -0.356 2.194 1.00 59.22 145 THR A C 1
ATOM 1135 O O . THR A 1 145 ? -19.485 -0.533 2.919 1.00 59.22 145 THR A O 1
ATOM 1138 N N . SER A 1 146 ? -17.986 0.845 1.982 1.00 55.00 146 SER A N 1
ATOM 1139 C CA . SER A 1 146 ? -18.604 2.064 2.465 1.00 55.00 146 SER A CA 1
ATOM 1140 C C . SER A 1 146 ? -19.490 2.791 1.443 1.00 55.00 146 SER A C 1
ATOM 1142 O O . SER A 1 146 ? -19.836 3.959 1.650 1.00 55.00 146 SER A O 1
ATOM 1144 N N . GLU A 1 147 ? -19.887 2.130 0.348 1.00 45.09 147 GLU A N 1
ATOM 1145 C CA . GLU A 1 147 ? -20.639 2.797 -0.716 1.00 45.09 147 GLU A CA 1
ATOM 1146 C C . GLU A 1 147 ? -21.985 3.357 -0.217 1.00 45.09 147 GLU A C 1
ATOM 1148 O O . GLU A 1 147 ? -22.700 2.729 0.579 1.00 45.09 147 GLU A O 1
ATOM 1153 N N . PRO A 1 148 ? -22.366 4.568 -0.667 1.00 43.72 148 PRO A N 1
ATOM 1154 C CA . PRO A 1 148 ? -23.665 5.126 -0.345 1.00 43.72 148 PRO A CA 1
ATOM 1155 C C . PRO A 1 148 ? -24.738 4.274 -1.023 1.00 43.72 148 PRO A C 1
ATOM 1157 O O . PRO A 1 148 ? -24.855 4.291 -2.244 1.00 43.72 148 PRO A O 1
ATOM 1160 N N . ALA A 1 149 ? -25.532 3.537 -0.237 1.00 43.72 149 ALA A N 1
ATOM 1161 C CA . ALA A 1 149 ? -26.696 2.848 -0.788 1.00 43.72 149 ALA A CA 1
ATOM 1162 C C . ALA A 1 149 ? -27.547 3.837 -1.585 1.00 43.72 149 ALA A C 1
ATOM 1164 O O . ALA A 1 149 ? -27.967 4.872 -1.055 1.00 43.72 149 ALA A O 1
ATOM 1165 N N . SER A 1 150 ? -27.793 3.498 -2.849 1.00 45.09 150 SER A N 1
ATOM 1166 C CA . SER A 1 150 ? -28.815 4.153 -3.644 1.00 45.09 150 SER A CA 1
ATOM 1167 C C . SER A 1 150 ? -30.134 4.074 -2.872 1.00 45.09 150 SER A C 1
ATOM 1169 O O . SER A 1 150 ? -30.489 3.055 -2.280 1.00 45.09 150 SER A O 1
ATOM 1171 N N . SER A 1 151 ? -30.837 5.197 -2.803 1.00 45.88 151 SER A N 1
ATOM 1172 C CA . SER A 1 151 ? -31.999 5.450 -1.945 1.00 45.88 151 SER A CA 1
ATOM 1173 C C . SER A 1 151 ? -33.264 4.645 -2.301 1.00 45.88 151 SER A C 1
ATOM 1175 O O . SER A 1 151 ? -34.363 5.016 -1.893 1.00 45.88 151 SER A O 1
ATOM 1177 N N . ALA A 1 152 ? -33.146 3.537 -3.033 1.00 41.25 152 ALA A N 1
ATOM 1178 C CA . ALA A 1 152 ? -34.263 2.801 -3.612 1.00 41.25 152 ALA A CA 1
ATOM 1179 C C . ALA A 1 152 ? -34.274 1.331 -3.158 1.00 41.25 152 ALA A C 1
ATOM 1181 O O . ALA A 1 152 ? -33.979 0.426 -3.929 1.00 41.25 152 ALA A O 1
ATOM 1182 N N . GLY A 1 153 ? -34.624 1.077 -1.895 1.00 41.34 153 GLY A N 1
ATOM 1183 C CA . GLY A 1 153 ? -34.936 -0.281 -1.437 1.00 41.34 153 GLY A CA 1
ATOM 1184 C C . GLY A 1 153 ? -34.713 -0.483 0.054 1.00 41.34 153 GLY A C 1
ATOM 1185 O O . GLY A 1 153 ? -33.592 -0.396 0.546 1.00 41.34 153 GLY A O 1
ATOM 1186 N N . ARG A 1 154 ? -35.789 -0.771 0.793 1.00 41.22 154 ARG A N 1
ATOM 1187 C CA . ARG A 1 154 ? -35.728 -1.190 2.200 1.00 41.22 154 ARG A CA 1
ATOM 1188 C C . ARG A 1 154 ? -35.162 -2.614 2.262 1.00 41.22 154 ARG A C 1
ATOM 1190 O O . ARG A 1 154 ? -35.917 -3.575 2.187 1.00 41.22 154 ARG A O 1
ATOM 1197 N N . GLY A 1 155 ? -33.841 -2.731 2.350 1.00 35.62 155 GLY A N 1
ATOM 1198 C CA . GLY A 1 155 ? -33.114 -3.982 2.589 1.00 35.62 155 GLY A CA 1
ATOM 1199 C C . GLY A 1 155 ? -32.277 -3.929 3.877 1.00 35.62 155 GLY A C 1
ATOM 1200 O O . GLY A 1 155 ? -32.080 -2.838 4.427 1.00 35.62 155 GLY A O 1
ATOM 1201 N N . PRO A 1 156 ? -31.811 -5.089 4.385 1.00 34.03 156 PRO A N 1
ATOM 1202 C CA . PRO A 1 156 ? -31.091 -5.200 5.652 1.00 34.03 156 PRO A CA 1
ATOM 1203 C C . PRO A 1 156 ? -29.831 -4.328 5.662 1.00 34.03 156 PRO A C 1
ATOM 1205 O O . PRO A 1 156 ? -29.110 -4.193 4.675 1.00 34.03 156 PRO A O 1
ATOM 1208 N N . THR A 1 157 ? -29.629 -3.651 6.786 1.00 38.00 157 THR A N 1
ATOM 1209 C CA . THR A 1 157 ? -28.680 -2.549 6.926 1.00 38.00 157 THR A CA 1
ATOM 1210 C C . THR A 1 157 ? -27.281 -3.101 7.193 1.00 38.00 157 THR A C 1
ATOM 1212 O O . THR A 1 157 ? -27.052 -3.728 8.217 1.00 38.00 157 THR A O 1
ATOM 1215 N N . LEU A 1 158 ? -26.373 -2.869 6.246 1.00 36.94 158 LEU A N 1
ATOM 1216 C CA . LEU A 1 158 ? -24.967 -3.276 6.286 1.00 36.94 158 LEU A CA 1
ATOM 1217 C C . LEU A 1 158 ? -24.164 -2.613 7.442 1.00 36.94 158 LEU A C 1
ATOM 1219 O O . LEU A 1 158 ? -24.586 -1.562 7.938 1.00 36.94 158 LEU A O 1
ATOM 1223 N N . PRO A 1 159 ? -23.009 -3.199 7.836 1.00 36.47 159 PRO A N 1
ATOM 1224 C CA . PRO A 1 159 ? -22.052 -2.705 8.855 1.00 36.47 159 PRO A CA 1
ATOM 1225 C C . PRO A 1 159 ? -21.515 -1.275 8.597 1.00 36.47 159 PRO A C 1
ATOM 1227 O O . PRO A 1 159 ? -21.871 -0.664 7.584 1.00 36.47 159 PRO A O 1
ATOM 1230 N N . PRO A 1 160 ? -20.729 -0.673 9.527 1.00 41.50 160 PRO A N 1
ATOM 1231 C CA . PRO A 1 160 ? -20.556 0.773 9.599 1.00 41.50 160 PRO A CA 1
ATOM 1232 C C . PRO A 1 160 ? -19.942 1.301 8.306 1.00 41.50 160 PRO A C 1
ATOM 1234 O O . PRO A 1 160 ? -18.825 0.952 7.926 1.00 41.50 160 PRO A O 1
ATOM 1237 N N . ARG A 1 161 ? -20.691 2.166 7.625 1.00 45.00 161 ARG A N 1
ATOM 1238 C CA . ARG A 1 161 ? -20.232 2.796 6.390 1.00 45.00 161 ARG A CA 1
ATOM 1239 C C . ARG A 1 161 ? -19.288 3.934 6.744 1.00 45.00 161 ARG A C 1
ATOM 1241 O O . ARG A 1 161 ? -19.682 4.866 7.445 1.00 45.00 161 ARG A O 1
ATOM 1248 N N . TRP A 1 162 ? -18.085 3.891 6.192 1.00 43.06 162 TRP A N 1
ATOM 1249 C CA . TRP A 1 162 ? -17.205 5.049 6.060 1.00 43.06 162 TRP A CA 1
ATOM 1250 C C . TRP A 1 162 ? -17.695 5.923 4.900 1.00 43.06 162 TRP A C 1
ATOM 1252 O O . TRP A 1 162 ? -17.275 5.749 3.759 1.00 43.06 162 TRP A O 1
ATOM 1262 N N . GLY A 1 163 ? -18.666 6.804 5.153 1.00 35.16 163 GLY A N 1
ATOM 1263 C CA . GLY A 1 163 ? -19.294 7.592 4.089 1.00 35.16 163 GLY A CA 1
ATOM 1264 C C . GLY A 1 163 ? -18.281 8.318 3.189 1.00 35.16 163 GLY A C 1
ATOM 1265 O O . GLY A 1 163 ? -17.227 8.748 3.653 1.00 35.16 163 GLY A O 1
ATOM 1266 N N . LYS A 1 164 ? -18.628 8.477 1.902 1.00 36.12 164 LYS A N 1
ATOM 1267 C CA . LYS A 1 164 ? -17.893 9.329 0.951 1.00 36.12 164 LYS A CA 1
ATOM 1268 C C . LYS A 1 164 ? -17.635 10.712 1.560 1.00 36.12 164 LYS A C 1
ATOM 1270 O O . LYS A 1 164 ? -18.537 11.320 2.142 1.00 36.12 164 LYS A O 1
ATOM 1275 N N . THR A 1 165 ? -16.408 11.196 1.409 1.00 41.03 165 THR A N 1
ATOM 1276 C CA . THR A 1 165 ? -15.955 12.488 1.920 1.00 41.03 165 THR A CA 1
ATOM 1277 C C . THR A 1 165 ? -16.530 13.640 1.097 1.00 41.03 165 THR A C 1
ATOM 1279 O O . THR A 1 165 ? -16.522 13.643 -0.131 1.00 41.03 165 THR A O 1
ATOM 1282 N N . THR A 1 166 ? -16.995 14.664 1.806 1.00 33.16 166 THR A N 1
ATOM 1283 C CA . THR A 1 166 ? -17.030 16.049 1.325 1.00 33.16 166 THR A CA 1
ATOM 1284 C C . THR A 1 166 ? -16.479 16.910 2.470 1.00 33.16 166 THR A C 1
ATOM 1286 O O . THR A 1 166 ? -17.249 17.345 3.326 1.00 33.16 166 THR A O 1
ATOM 1289 N N . GLY A 1 167 ? -15.151 17.084 2.552 1.00 41.47 167 GLY A N 1
ATOM 1290 C CA . GLY A 1 167 ? -14.467 17.927 3.559 1.00 41.47 167 GLY A CA 1
ATOM 1291 C C . GLY A 1 167 ? -13.878 17.209 4.793 1.00 41.47 167 GLY A C 1
ATOM 1292 O O . GLY A 1 167 ? -13.847 15.983 4.855 1.00 41.47 167 GLY A O 1
ATOM 1293 N N . GLU A 1 168 ? -13.421 17.993 5.787 1.00 38.84 168 GLU A N 1
ATOM 1294 C CA . GLU A 1 168 ? -12.666 17.599 7.007 1.00 38.84 168 GLU A CA 1
ATOM 1295 C C . GLU A 1 168 ? -13.412 16.691 8.017 1.00 38.84 168 GLU A C 1
ATOM 1297 O O . GLU A 1 168 ? -12.914 16.432 9.115 1.00 38.84 168 GLU A O 1
ATOM 1302 N N . ARG A 1 169 ? -14.618 16.201 7.704 1.00 44.84 169 ARG A N 1
ATOM 1303 C CA . ARG A 1 169 ? -15.490 15.520 8.677 1.00 44.84 169 ARG A CA 1
ATOM 1304 C C . ARG A 1 169 ? -16.013 14.191 8.139 1.00 44.84 169 ARG A C 1
ATOM 1306 O O . ARG A 1 169 ? -16.744 14.160 7.150 1.00 44.84 169 ARG A O 1
ATOM 1313 N N . TRP A 1 170 ? -15.688 13.099 8.830 1.00 53.94 170 TRP A N 1
ATOM 1314 C CA . TRP A 1 170 ? -16.192 11.763 8.505 1.00 53.94 170 TRP A CA 1
ATOM 1315 C C . TRP A 1 170 ? -17.611 11.587 9.032 1.00 53.94 170 TRP A C 1
ATOM 1317 O O . TRP A 1 170 ? -17.947 12.046 10.128 1.00 53.94 170 TRP A O 1
ATOM 1327 N N . ARG A 1 171 ? -18.448 10.884 8.267 1.00 44.50 171 ARG A N 1
ATOM 1328 C CA . ARG A 1 171 ? -19.768 10.445 8.729 1.00 44.50 171 ARG A CA 1
ATOM 1329 C C . ARG A 1 171 ? -19.803 8.927 8.789 1.00 44.50 171 ARG A C 1
ATOM 1331 O O . ARG A 1 171 ? -19.621 8.269 7.767 1.00 44.50 171 ARG A O 1
ATOM 1338 N N . VAL A 1 172 ? -20.093 8.403 9.976 1.00 44.09 172 VAL A N 1
ATOM 1339 C CA . VAL A 1 172 ? -20.418 6.990 10.179 1.00 44.09 172 VAL A CA 1
ATOM 1340 C C . VAL A 1 172 ? -21.907 6.814 10.026 1.00 44.09 172 VAL A C 1
ATOM 1342 O O . VAL A 1 172 ? -22.691 7.570 10.609 1.00 44.09 172 VAL A O 1
ATOM 1345 N N . LEU A 1 173 ? -22.300 5.790 9.280 1.00 40.28 173 LEU A N 1
ATOM 1346 C CA . LEU A 1 173 ? -23.640 5.246 9.423 1.00 40.28 173 LEU A CA 1
ATOM 1347 C C . LEU A 1 173 ? -23.600 4.145 10.485 1.00 40.28 173 LEU A C 1
ATOM 1349 O O . LEU A 1 173 ? -22.679 3.328 10.464 1.00 40.28 173 LEU A O 1
ATOM 1353 N N . PRO A 1 174 ? -24.542 4.158 11.440 1.00 39.75 174 PRO A N 1
ATOM 1354 C CA . PRO A 1 174 ? -24.491 3.279 12.593 1.00 39.75 174 PRO A CA 1
ATOM 1355 C C . PRO A 1 174 ? -24.481 1.822 12.171 1.00 39.75 174 PRO A C 1
ATOM 1357 O O . PRO A 1 174 ? -25.181 1.418 11.241 1.00 39.75 174 PRO A O 1
ATOM 1360 N N . TRP A 1 175 ? -23.694 1.052 12.910 1.00 39.53 175 TRP A N 1
ATOM 1361 C CA . TRP A 1 175 ? -23.696 -0.392 12.840 1.00 39.53 175 TRP A CA 1
ATOM 1362 C C . TRP A 1 175 ? -25.095 -0.922 13.156 1.00 39.53 175 TRP A C 1
ATOM 1364 O O . TRP A 1 175 ? -25.707 -0.523 14.151 1.00 39.53 175 TRP A O 1
ATOM 1374 N N . ARG A 1 176 ? -25.602 -1.814 12.305 1.00 44.19 176 ARG A N 1
ATOM 1375 C CA . ARG A 1 176 ? -26.783 -2.612 12.615 1.00 44.19 176 ARG A CA 1
ATOM 1376 C C . ARG A 1 176 ? -26.400 -4.086 12.548 1.00 44.19 176 ARG A C 1
ATOM 1378 O O . ARG A 1 176 ? -25.817 -4.491 11.544 1.00 44.19 176 ARG A O 1
ATOM 1385 N N . PRO A 1 177 ? -26.757 -4.889 13.557 1.00 37.72 177 PRO A N 1
ATOM 1386 C CA . PRO A 1 177 ? -26.737 -6.332 13.409 1.00 37.72 177 PRO A CA 1
ATOM 1387 C C . PRO A 1 177 ? -27.669 -6.717 12.252 1.00 37.72 177 PRO A C 1
ATOM 1389 O O . PRO A 1 177 ? -28.857 -6.373 12.258 1.00 37.72 177 PRO A O 1
ATOM 1392 N N . CYS A 1 178 ? -27.153 -7.428 11.252 1.00 35.47 178 CYS A N 1
ATOM 1393 C CA . CYS A 1 178 ? -28.004 -8.121 10.292 1.00 35.47 178 CYS A CA 1
ATOM 1394 C C . CYS A 1 178 ? -28.699 -9.275 11.030 1.00 35.47 178 CYS A C 1
ATOM 1396 O O . CYS A 1 178 ? -28.063 -10.283 11.312 1.00 35.47 178 CYS A O 1
ATOM 1398 N N . GLY A 1 179 ? -29.997 -9.142 11.327 1.00 40.25 179 GLY A N 1
ATOM 1399 C CA . GLY A 1 179 ? -30.838 -10.307 11.632 1.00 40.25 179 GLY A CA 1
ATOM 1400 C C . GLY A 1 179 ? -31.420 -10.452 13.041 1.00 40.25 179 GLY A C 1
ATOM 1401 O O . GLY A 1 179 ? -31.616 -11.579 13.474 1.00 40.25 179 GLY A O 1
ATOM 1402 N N . ALA A 1 180 ? -31.823 -9.378 13.727 1.00 38.62 180 ALA A N 1
ATOM 1403 C CA . ALA A 1 180 ? -32.824 -9.513 14.799 1.00 38.62 180 ALA A CA 1
ATOM 1404 C C . ALA A 1 180 ? -34.238 -9.653 14.192 1.00 38.62 180 ALA A C 1
ATOM 1406 O O . ALA A 1 180 ? -35.092 -8.780 14.331 1.00 38.62 180 ALA A O 1
ATOM 1407 N N . GLY A 1 181 ? -34.448 -10.718 13.419 1.00 40.94 181 GLY A N 1
ATOM 1408 C CA . GLY A 1 181 ? -35.751 -11.125 12.910 1.00 40.94 181 GLY A CA 1
ATOM 1409 C C . GLY A 1 181 ? -36.209 -12.375 13.650 1.00 40.94 181 GLY A C 1
ATOM 1410 O O . GLY A 1 181 ? -35.617 -13.428 13.463 1.00 40.94 181 GLY A O 1
ATOM 1411 N N . ALA A 1 182 ? -37.286 -12.226 14.423 1.00 35.28 182 ALA A N 1
ATOM 1412 C CA . ALA A 1 182 ? -38.039 -13.252 15.146 1.00 35.28 182 ALA A CA 1
ATOM 1413 C C . ALA A 1 182 ? -37.414 -13.790 16.449 1.00 35.28 182 ALA A C 1
ATOM 1415 O O . ALA A 1 182 ? -36.469 -14.573 16.472 1.00 35.28 182 ALA A O 1
ATOM 1416 N N . GLU A 1 183 ? -38.048 -13.393 17.552 1.00 40.75 183 GLU A N 1
ATOM 1417 C CA . GLU A 1 183 ? -37.968 -14.032 18.858 1.00 40.75 183 GLU A CA 1
ATOM 1418 C C . GLU A 1 183 ? -38.294 -15.531 18.744 1.00 40.75 183 GLU A C 1
ATOM 1420 O O . GLU A 1 183 ? -39.417 -15.924 18.430 1.00 40.75 183 GLU A O 1
ATOM 1425 N N . GLY A 1 184 ? -37.306 -16.375 19.026 1.00 32.00 184 GLY A N 1
ATOM 1426 C CA . GLY A 1 184 ? -37.483 -17.794 19.308 1.00 32.00 184 GLY A CA 1
ATOM 1427 C C . GLY A 1 184 ? -36.823 -18.090 20.646 1.00 32.00 184 GLY A C 1
ATOM 1428 O O . GLY A 1 184 ? -35.617 -18.306 20.708 1.00 32.00 184 GLY A O 1
ATOM 1429 N N . GLY A 1 185 ? -37.599 -18.032 21.729 1.00 37.12 185 GLY A N 1
ATOM 1430 C CA . GLY A 1 185 ? -37.107 -18.300 23.075 1.00 37.12 185 GLY A CA 1
ATOM 1431 C C . GLY A 1 185 ? -36.547 -19.717 23.206 1.00 37.12 185 GLY A C 1
ATOM 1432 O O . GLY A 1 185 ? -37.291 -20.691 23.118 1.00 37.12 185 GLY A O 1
ATOM 1433 N N . LEU A 1 186 ? -35.247 -19.829 23.484 1.00 29.61 186 LEU A N 1
ATOM 1434 C CA . LEU A 1 186 ? -34.651 -21.036 24.048 1.00 29.61 186 LEU A CA 1
ATOM 1435 C C . LEU A 1 186 ? -34.375 -20.807 25.538 1.00 29.61 186 LEU A C 1
ATOM 1437 O O . LEU A 1 186 ? -33.436 -20.114 25.922 1.00 29.61 186 LEU A O 1
ATOM 1441 N N . GLN A 1 187 ? -35.203 -21.422 26.384 1.00 33.69 187 GLN A N 1
ATOM 1442 C CA . GLN A 1 187 ? -34.881 -21.652 27.791 1.00 33.69 187 GLN A CA 1
ATOM 1443 C C . GLN A 1 187 ? -33.844 -22.776 27.891 1.00 33.69 187 GLN A C 1
ATOM 1445 O O . GLN A 1 187 ? -34.141 -23.928 27.574 1.00 33.69 187 GLN A O 1
ATOM 1450 N N . ALA A 1 188 ? -32.648 -22.466 28.389 1.00 29.17 188 ALA A N 1
ATOM 1451 C CA . ALA A 1 188 ? -31.700 -23.475 28.847 1.00 29.17 188 ALA A CA 1
ATOM 1452 C C . ALA A 1 188 ? -31.942 -23.779 30.338 1.00 29.17 188 ALA A C 1
ATOM 1454 O O . ALA A 1 188 ? -31.905 -22.884 31.183 1.00 29.17 188 ALA A O 1
ATOM 1455 N N . ARG A 1 189 ? -32.199 -25.052 30.664 1.00 29.69 189 ARG A N 1
ATOM 1456 C CA . ARG A 1 189 ? -32.201 -25.584 32.039 1.00 29.69 189 ARG A CA 1
ATOM 1457 C C . ARG A 1 189 ? -30.779 -25.981 32.464 1.00 29.69 189 ARG A C 1
ATOM 1459 O O . ARG A 1 189 ? -30.016 -26.439 31.616 1.00 29.69 189 ARG A O 1
ATOM 1466 N N . PRO A 1 190 ? -30.427 -25.889 33.760 1.00 32.91 190 PRO A N 1
ATOM 1467 C CA . PRO A 1 190 ? -29.102 -26.254 34.240 1.00 32.91 190 PRO A CA 1
ATOM 1468 C C . PRO A 1 190 ? -29.003 -27.764 34.500 1.00 32.91 190 PRO A C 1
ATOM 1470 O O . PRO A 1 190 ? -29.888 -28.352 35.121 1.00 32.91 190 PRO A O 1
ATOM 1473 N N . HIS A 1 191 ? -27.886 -28.374 34.105 1.00 31.48 191 HIS A N 1
ATOM 1474 C CA . HIS A 1 191 ? -27.420 -29.638 34.674 1.00 31.48 191 HIS A CA 1
ATOM 1475 C C . HIS A 1 191 ? -26.010 -29.456 35.232 1.00 31.48 191 HIS A C 1
ATOM 1477 O O . HIS A 1 191 ? -25.133 -28.878 34.593 1.00 31.48 191 HIS A O 1
ATOM 1483 N N . GLY A 1 192 ? -25.843 -29.898 36.477 1.00 30.44 192 GLY A N 1
ATOM 1484 C CA . GLY A 1 192 ? -24.656 -29.675 37.284 1.00 30.44 192 GLY A CA 1
ATOM 1485 C C . GLY A 1 192 ? -23.501 -30.648 37.040 1.00 30.44 192 GLY A C 1
ATOM 1486 O O . GLY A 1 192 ? -23.684 -31.798 36.656 1.00 30.44 192 GLY A O 1
ATOM 1487 N N . SER A 1 193 ? -22.326 -30.126 37.400 1.00 33.59 193 SER A N 1
ATOM 1488 C CA . SER A 1 193 ? -21.185 -30.762 38.075 1.00 33.59 193 SER A CA 1
ATOM 1489 C C . SER A 1 193 ? -20.484 -31.973 37.445 1.00 33.59 193 SER A C 1
ATOM 1491 O O . SER A 1 193 ? -20.944 -33.102 37.577 1.00 33.59 193 SER A O 1
ATOM 1493 N N . ALA A 1 194 ? -19.229 -31.756 37.029 1.00 31.58 194 ALA A N 1
ATOM 1494 C CA . ALA A 1 194 ? -18.089 -32.528 37.536 1.00 31.58 194 ALA A CA 1
ATOM 1495 C C . ALA A 1 194 ? -16.782 -31.713 37.468 1.00 31.58 194 ALA A C 1
ATOM 1497 O O . ALA A 1 194 ? -16.519 -30.967 36.532 1.00 31.58 194 ALA A O 1
ATOM 1498 N N . SER A 1 195 ? -15.994 -31.862 38.528 1.00 35.53 195 SER A N 1
ATOM 1499 C CA . SER A 1 195 ? -14.806 -31.103 38.916 1.00 35.53 195 SER A CA 1
ATOM 1500 C C . SER A 1 195 ? -13.530 -31.563 38.197 1.00 35.53 195 SER A C 1
ATOM 1502 O O . SER A 1 195 ? -13.241 -32.759 38.164 1.00 35.53 195 SER A O 1
ATOM 1504 N N . ARG A 1 196 ? -12.701 -30.617 37.731 1.00 31.20 196 ARG A N 1
ATOM 1505 C CA . ARG A 1 196 ? -11.240 -30.786 37.627 1.00 31.20 196 ARG A CA 1
ATOM 1506 C C . ARG A 1 196 ? -10.539 -29.438 37.779 1.00 31.20 196 ARG A C 1
ATOM 1508 O O . ARG A 1 196 ? -10.845 -28.481 37.081 1.00 31.20 196 ARG A O 1
ATOM 1515 N N . ARG A 1 197 ? -9.613 -29.378 38.739 1.00 35.12 197 ARG A N 1
ATOM 1516 C CA . ARG A 1 197 ? -8.803 -28.201 39.071 1.00 35.12 197 ARG A CA 1
ATOM 1517 C C . ARG A 1 197 ? -7.791 -27.936 37.957 1.00 35.12 197 ARG A C 1
ATOM 1519 O O . ARG A 1 197 ? -6.938 -28.783 37.716 1.00 35.12 197 ARG A O 1
ATOM 1526 N N . HIS A 1 198 ? -7.838 -26.745 37.371 1.00 31.55 198 HIS A N 1
ATOM 1527 C CA . HIS A 1 198 ? -6.696 -26.123 36.709 1.00 31.55 198 HIS A CA 1
ATOM 1528 C C . HIS A 1 198 ? -6.565 -24.665 37.158 1.00 31.55 198 HIS A C 1
ATOM 1530 O O . HIS A 1 198 ? -7.532 -24.017 37.548 1.00 31.55 198 HIS A O 1
ATOM 1536 N N . VAL A 1 199 ? -5.30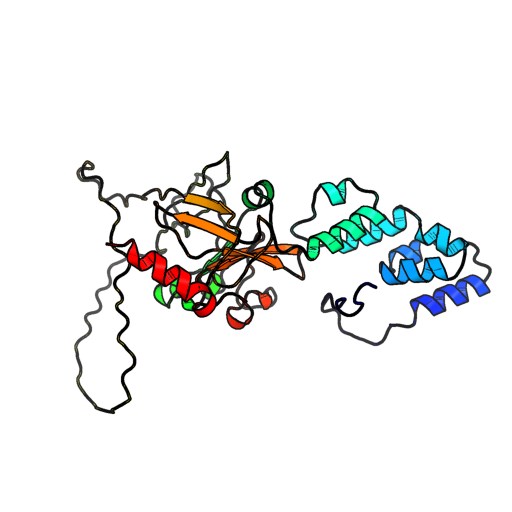7 -24.240 37.190 1.00 30.09 199 VAL A N 1
ATOM 1537 C CA . VAL A 1 199 ? -4.755 -22.991 37.717 1.00 30.09 199 VAL A CA 1
ATOM 1538 C C . VAL A 1 199 ? -5.470 -21.765 37.138 1.00 30.09 199 VAL A C 1
ATOM 1540 O O . VAL A 1 199 ? -5.734 -21.700 35.943 1.00 30.09 199 VAL A O 1
ATOM 1543 N N . ALA A 1 200 ? -5.793 -20.812 38.015 1.00 25.12 200 ALA A N 1
ATOM 1544 C CA . ALA A 1 200 ? -6.577 -19.623 37.712 1.00 25.12 200 ALA A CA 1
ATOM 1545 C C . ALA A 1 200 ? -5.838 -18.657 36.769 1.00 25.12 200 ALA A C 1
ATOM 1547 O O . ALA A 1 200 ? -4.808 -18.093 37.136 1.00 25.12 200 ALA A O 1
ATOM 1548 N N . ALA A 1 201 ? -6.411 -18.433 35.586 1.00 28.59 201 ALA A N 1
ATOM 1549 C CA . ALA A 1 201 ? -6.236 -17.199 34.827 1.00 28.59 201 ALA A CA 1
ATOM 1550 C C . ALA A 1 201 ? -7.189 -16.124 35.399 1.00 28.59 201 ALA A C 1
ATOM 1552 O O . ALA A 1 201 ? -8.267 -16.477 35.894 1.00 28.59 201 ALA A O 1
ATOM 1553 N N . PRO A 1 202 ? -6.817 -14.832 35.390 1.00 27.09 202 PRO A N 1
ATOM 1554 C CA . PRO A 1 202 ? -7.698 -13.774 35.867 1.00 27.09 202 PRO A CA 1
ATOM 1555 C C . PRO A 1 202 ? -8.951 -13.686 34.987 1.00 27.09 202 PRO A C 1
ATOM 1557 O O . PRO A 1 202 ? -8.871 -13.745 33.764 1.00 27.09 202 PRO A O 1
ATOM 1560 N N . ARG A 1 203 ? -10.109 -13.575 35.648 1.00 25.38 203 ARG A N 1
ATOM 1561 C CA . ARG A 1 203 ? -11.426 -13.381 35.032 1.00 25.38 203 ARG A CA 1
ATOM 1562 C C . ARG A 1 203 ? -11.430 -12.105 34.193 1.00 25.38 203 ARG A C 1
ATOM 1564 O O . ARG A 1 203 ? -11.133 -11.032 34.711 1.00 25.38 203 ARG A O 1
ATOM 1571 N N . GLU A 1 204 ? -11.791 -12.253 32.928 1.00 30.19 204 GLU A N 1
ATOM 1572 C CA . GLU A 1 204 ? -12.110 -11.155 32.025 1.00 30.19 204 GLU A CA 1
ATOM 1573 C C . GLU A 1 204 ? -13.466 -10.564 32.425 1.00 30.19 204 GLU A C 1
ATOM 1575 O O . GLU A 1 204 ? -14.452 -11.282 32.589 1.00 30.19 204 GLU A O 1
ATOM 1580 N N . ASP A 1 205 ? -13.484 -9.254 32.650 1.00 24.64 205 ASP A N 1
ATOM 1581 C CA . ASP A 1 205 ? -14.690 -8.477 32.906 1.00 24.64 205 ASP A CA 1
ATOM 1582 C C . ASP A 1 205 ? -15.248 -8.043 31.538 1.00 24.64 205 ASP A C 1
ATOM 1584 O O . ASP A 1 205 ? -14.711 -7.143 30.886 1.00 24.64 205 ASP A O 1
ATOM 1588 N N . GLU A 1 206 ? -16.282 -8.734 31.051 1.00 30.98 206 GLU A N 1
ATOM 1589 C CA . GLU A 1 206 ? -17.021 -8.406 29.819 1.00 30.98 206 GLU A CA 1
ATOM 1590 C C . GLU A 1 206 ? -17.958 -7.199 30.027 1.00 30.98 206 GLU A C 1
ATOM 1592 O O . GLU A 1 206 ? -19.163 -7.250 29.782 1.00 30.98 206 GLU A O 1
ATOM 1597 N N . SER A 1 207 ? -17.417 -6.079 30.501 1.00 30.50 207 SER A N 1
ATOM 1598 C CA . SER A 1 207 ? -18.177 -4.859 30.782 1.00 30.50 207 SER A CA 1
ATOM 1599 C C . SER A 1 207 ? -17.553 -3.648 30.084 1.00 30.50 207 SER A C 1
ATOM 1601 O O . SER A 1 207 ? -16.985 -2.751 30.695 1.00 30.50 207 SER A O 1
ATOM 1603 N N . ALA A 1 208 ? -17.667 -3.598 28.753 1.00 33.56 208 ALA A N 1
ATOM 1604 C CA . ALA A 1 208 ? -17.248 -2.428 27.978 1.00 33.56 208 ALA A CA 1
ATOM 1605 C C . ALA A 1 208 ? -18.144 -2.162 26.758 1.00 33.56 208 ALA A C 1
ATOM 1607 O O . ALA A 1 208 ? -17.664 -2.125 25.631 1.00 33.56 208 ALA A O 1
ATOM 1608 N N . PHE A 1 209 ? -19.450 -1.953 26.969 1.00 33.91 209 PHE A N 1
ATOM 1609 C CA . PHE A 1 209 ? -20.303 -1.267 25.985 1.00 33.91 209 PHE A CA 1
ATOM 1610 C C . PHE A 1 209 ? -21.604 -0.725 26.606 1.00 33.91 209 PHE A C 1
ATOM 1612 O O . PHE A 1 209 ? -22.701 -1.155 26.267 1.00 33.91 209 PHE A O 1
ATOM 1619 N N . GLN A 1 210 ? -21.511 0.234 27.529 1.00 27.75 210 GLN A N 1
ATOM 1620 C CA . GLN A 1 210 ? -22.663 1.060 27.916 1.00 27.75 210 GLN A CA 1
ATOM 1621 C C . GLN A 1 210 ? -22.230 2.524 28.027 1.00 27.75 210 GLN A C 1
ATOM 1623 O O . GLN A 1 210 ? -21.167 2.834 28.559 1.00 27.75 210 GLN A O 1
ATOM 1628 N N . GLY A 1 211 ? -23.017 3.419 27.433 1.00 27.69 211 GLY A N 1
ATOM 1629 C CA . GLY A 1 211 ? -22.749 4.858 27.406 1.00 27.69 211 GLY A CA 1
ATOM 1630 C C . GLY A 1 211 ? -23.004 5.483 26.039 1.00 27.69 211 GLY A C 1
ATOM 1631 O O . GLY A 1 211 ? -22.116 6.117 25.479 1.00 27.69 211 GLY A O 1
ATOM 1632 N N . VAL A 1 212 ? -24.199 5.272 25.486 1.00 36.06 212 VAL A N 1
ATOM 1633 C CA . VAL A 1 212 ? -24.792 6.224 24.542 1.00 36.06 212 VAL A CA 1
ATOM 1634 C C . VAL A 1 212 ? -25.745 7.053 25.389 1.00 36.06 212 VAL A C 1
ATOM 1636 O O . VAL A 1 212 ? -26.709 6.504 25.920 1.00 36.06 212 VAL A O 1
ATOM 1639 N N . GLU A 1 213 ? -25.435 8.334 25.579 1.00 36.19 213 GLU A N 1
ATOM 1640 C CA . GLU A 1 213 ? -26.355 9.277 26.211 1.00 36.19 213 GLU A CA 1
ATOM 1641 C C . GLU A 1 213 ? -27.667 9.261 25.418 1.00 36.19 213 GLU A C 1
ATOM 1643 O O . GLU A 1 213 ? -27.694 9.519 24.210 1.00 36.19 213 GLU A O 1
ATOM 1648 N N . LYS A 1 214 ? -28.752 8.856 26.082 1.00 39.53 214 LYS A N 1
ATOM 1649 C CA . LYS A 1 214 ? -30.100 8.988 25.537 1.00 39.53 214 LYS A CA 1
ATOM 1650 C C . LYS A 1 214 ? -30.425 10.478 25.526 1.00 39.53 214 LYS A C 1
ATOM 1652 O O . LYS A 1 214 ? -30.492 11.085 26.585 1.00 39.53 214 LYS A O 1
ATOM 1657 N N . ASN A 1 215 ? -30.649 11.051 24.347 1.00 41.75 215 ASN A N 1
ATOM 1658 C CA . ASN A 1 215 ? -31.418 12.290 24.260 1.00 41.75 215 ASN A CA 1
ATOM 1659 C C . ASN A 1 215 ? -32.867 11.940 24.632 1.00 41.75 215 ASN A C 1
ATOM 1661 O O . ASN A 1 215 ? -33.463 11.078 23.986 1.00 41.75 215 ASN A O 1
ATOM 1665 N N . GLU A 1 216 ? -33.388 12.543 25.698 1.00 50.50 216 GLU A N 1
ATOM 1666 C CA . GLU A 1 216 ? -34.654 12.164 26.347 1.00 50.50 216 GLU A CA 1
ATOM 1667 C C . GLU A 1 216 ? -35.919 12.779 25.708 1.00 50.50 216 GLU A C 1
ATOM 1669 O O . GLU A 1 216 ? -36.998 12.633 26.265 1.00 50.50 216 GLU A O 1
ATOM 1674 N N . ASP A 1 217 ? -35.836 13.381 24.516 1.00 53.62 217 ASP A N 1
ATOM 1675 C CA . ASP A 1 217 ? -36.945 14.166 23.935 1.00 53.62 217 ASP A CA 1
ATOM 1676 C C . ASP A 1 217 ? -37.719 13.493 22.772 1.00 53.62 217 ASP A C 1
ATOM 1678 O O . ASP A 1 217 ? -38.321 14.197 21.963 1.00 53.62 217 ASP A O 1
ATOM 1682 N N . ASP A 1 218 ? -37.725 12.159 22.628 1.00 49.97 218 ASP A N 1
ATOM 1683 C CA . ASP A 1 218 ? -38.439 11.496 21.511 1.00 49.97 218 ASP A CA 1
ATOM 1684 C C . ASP A 1 218 ? -39.506 10.492 21.995 1.00 49.97 218 ASP A C 1
ATOM 1686 O O . ASP A 1 218 ? -39.255 9.305 22.236 1.00 49.97 218 ASP A O 1
ATOM 1690 N N . ASP A 1 219 ? -40.727 11.007 22.158 1.00 48.75 219 ASP A N 1
ATOM 1691 C CA . ASP A 1 219 ? -41.921 10.283 22.586 1.00 48.75 219 ASP A CA 1
ATOM 1692 C C . ASP A 1 219 ? -42.419 9.289 21.512 1.00 48.75 219 ASP A C 1
ATOM 1694 O O . ASP A 1 219 ? -43.030 9.641 20.504 1.00 48.75 219 ASP A O 1
ATOM 1698 N N . GLY A 1 220 ? -42.245 7.993 21.785 1.00 51.22 220 GLY A N 1
ATOM 1699 C CA . GLY A 1 220 ? -43.260 6.977 21.466 1.00 51.22 220 GLY A CA 1
ATOM 1700 C C . GLY A 1 220 ? -43.217 6.275 20.102 1.00 51.22 220 GLY A C 1
ATOM 1701 O O . GLY A 1 220 ? -44.035 5.384 19.865 1.00 51.22 220 GLY A O 1
ATOM 1702 N N . GLY A 1 221 ? -42.271 6.581 19.215 1.00 53.91 221 GLY A N 1
ATOM 1703 C CA . GLY A 1 221 ? -42.067 5.821 17.977 1.00 53.91 221 GLY A CA 1
ATOM 1704 C C . GLY A 1 221 ? -40.944 4.796 18.125 1.00 53.91 221 GLY A C 1
ATOM 1705 O O . GLY A 1 221 ? -39.787 5.188 18.204 1.00 53.91 221 GLY A O 1
ATOM 1706 N N . GLY A 1 222 ? -41.243 3.491 18.104 1.00 46.66 222 GLY A N 1
ATOM 1707 C CA . GLY A 1 222 ? -40.269 2.379 18.125 1.00 46.66 222 GLY A CA 1
ATOM 1708 C C . GLY A 1 222 ? -39.351 2.286 16.891 1.00 46.66 222 GLY A C 1
ATOM 1709 O O . GLY A 1 222 ? -39.123 1.204 16.352 1.00 46.66 222 GLY A O 1
ATOM 1710 N N . GLY A 1 223 ? -38.850 3.415 16.395 1.00 47.78 223 GLY A N 1
ATOM 1711 C CA . GLY A 1 223 ? -37.814 3.481 15.381 1.00 47.78 223 GLY A CA 1
ATOM 1712 C C . GLY A 1 223 ? -36.452 3.292 16.033 1.00 47.78 223 GLY A C 1
ATOM 1713 O O . GLY A 1 223 ? -36.071 4.052 16.914 1.00 47.78 223 GLY A O 1
ATOM 1714 N N . CYS A 1 224 ? -35.685 2.291 15.591 1.00 43.22 224 CYS A N 1
ATOM 1715 C CA . CYS A 1 224 ? -34.274 2.173 15.949 1.00 43.22 224 CYS A CA 1
ATOM 1716 C C . CYS A 1 224 ? -33.542 3.476 15.595 1.00 43.22 224 CYS A C 1
ATOM 1718 O O . CYS A 1 224 ? -33.215 3.706 14.421 1.00 43.22 224 CYS A O 1
ATOM 1720 N N . PHE A 1 225 ? -33.277 4.305 16.605 1.00 39.75 225 PHE A N 1
ATOM 1721 C CA . PHE A 1 225 ? -32.477 5.511 16.486 1.00 39.75 225 PHE A CA 1
ATOM 1722 C C . PHE A 1 225 ? -31.062 5.118 16.082 1.00 39.75 225 PHE A C 1
ATOM 1724 O O . PHE A 1 225 ? -30.253 4.611 16.856 1.00 39.75 225 PHE A O 1
ATOM 1731 N N . ALA A 1 226 ? -30.787 5.326 14.804 1.00 54.78 226 ALA A N 1
ATOM 1732 C CA . ALA A 1 226 ? -29.467 5.293 14.223 1.00 54.78 226 ALA A CA 1
ATOM 1733 C C . ALA A 1 226 ? -28.646 6.449 14.824 1.00 54.78 226 ALA A C 1
ATOM 1735 O O . ALA A 1 226 ? -28.570 7.525 14.229 1.00 54.78 226 ALA A O 1
ATOM 1736 N N . ALA A 1 227 ? -28.056 6.244 16.006 1.00 59.28 227 ALA A N 1
ATOM 1737 C CA . ALA A 1 227 ? -27.171 7.226 16.621 1.00 59.28 227 ALA A CA 1
ATOM 1738 C C . ALA A 1 227 ? -25.999 7.508 15.669 1.00 59.28 227 ALA A C 1
ATOM 1740 O O . ALA A 1 227 ? -25.220 6.620 15.317 1.00 59.28 227 ALA A O 1
ATOM 1741 N N . LYS A 1 228 ? -25.905 8.750 15.190 1.00 75.38 228 LYS A N 1
ATOM 1742 C CA . LYS A 1 228 ? -24.807 9.194 14.329 1.00 75.38 228 LYS A CA 1
ATOM 1743 C C . LYS A 1 228 ? -23.562 9.350 15.196 1.00 75.38 228 LYS A C 1
ATOM 1745 O O . LYS A 1 228 ? -23.454 10.316 15.944 1.00 75.38 228 LYS A O 1
ATOM 1750 N N . ALA A 1 229 ? -22.618 8.423 15.086 1.00 78.88 229 ALA A N 1
ATOM 1751 C CA . ALA A 1 229 ? -21.312 8.595 15.704 1.00 78.88 229 ALA A CA 1
ATOM 1752 C C . ALA A 1 229 ? -20.486 9.613 14.896 1.00 78.88 229 ALA A C 1
ATOM 1754 O O . ALA A 1 229 ? -20.327 9.480 13.679 1.00 78.88 229 ALA A O 1
ATOM 1755 N N . ASN A 1 230 ? -19.954 10.634 15.570 1.00 85.94 230 ASN A N 1
ATOM 1756 C CA . ASN A 1 230 ? -18.980 11.550 14.976 1.00 85.94 230 ASN A CA 1
ATOM 1757 C C . ASN A 1 230 ? -17.628 10.837 14.865 1.00 85.94 230 ASN A C 1
ATOM 1759 O O . ASN A 1 230 ? -17.126 10.372 15.886 1.00 85.94 230 ASN A O 1
ATOM 1763 N N . ILE A 1 231 ? -17.032 10.781 13.668 1.00 85.19 231 ILE A N 1
ATOM 1764 C CA . ILE A 1 231 ? -15.641 10.343 13.507 1.00 85.19 231 ILE A CA 1
ATOM 1765 C C . ILE A 1 231 ? -14.729 11.534 13.259 1.00 85.19 231 ILE A C 1
ATOM 1767 O O . ILE A 1 231 ? -14.972 12.357 12.372 1.00 85.19 231 ILE A O 1
ATOM 1771 N N . SER A 1 232 ? -13.641 11.575 14.016 1.00 91.12 232 SER A N 1
ATOM 1772 C CA . SER A 1 232 ? -12.486 12.422 13.751 1.00 91.12 232 SER A CA 1
ATOM 1773 C C . SER A 1 232 ? -11.215 11.580 13.756 1.00 91.12 232 SER A C 1
ATOM 1775 O O . SER A 1 232 ? -11.201 10.423 14.176 1.00 91.12 232 SER A O 1
ATOM 1777 N N . TRP A 1 233 ? -10.141 12.142 13.227 1.00 95.00 233 TRP A N 1
ATOM 1778 C CA . TRP A 1 233 ? -8.870 11.456 13.065 1.00 95.00 233 TRP A CA 1
ATOM 1779 C C . TRP A 1 233 ? -7.742 12.477 13.074 1.00 95.00 233 TRP A C 1
ATOM 1781 O O . TRP A 1 233 ? -7.958 13.660 12.808 1.00 95.00 233 TRP A O 1
ATOM 1791 N N . ARG A 1 234 ? -6.535 12.006 13.368 1.00 95.50 234 ARG A N 1
ATOM 1792 C CA . ARG A 1 234 ? -5.302 12.780 13.232 1.00 95.50 234 ARG A CA 1
ATOM 1793 C C . ARG A 1 234 ? -4.116 11.853 13.028 1.00 95.50 234 ARG A C 1
ATOM 1795 O O . ARG A 1 234 ? -4.096 10.740 13.558 1.00 95.50 234 ARG A O 1
ATOM 1802 N N . PHE A 1 235 ? -3.108 12.323 12.301 1.00 97.25 235 PHE A N 1
ATOM 1803 C CA . PHE A 1 235 ? -1.818 11.644 12.301 1.00 97.25 235 PHE A CA 1
ATOM 1804 C C . PHE A 1 235 ? -1.117 11.846 13.638 1.00 97.25 235 PHE A C 1
ATOM 1806 O O . PHE A 1 235 ? -1.169 12.926 14.228 1.00 97.25 235 PHE A O 1
ATOM 1813 N N . VAL A 1 236 ? -0.445 10.801 14.103 1.00 96.44 236 VAL A N 1
ATOM 1814 C CA . VAL A 1 236 ? 0.405 10.842 15.295 1.00 96.44 236 VAL A CA 1
ATOM 1815 C C . VAL A 1 236 ? 1.816 10.400 14.918 1.00 96.44 236 VAL A C 1
ATOM 1817 O O . VAL A 1 236 ? 2.002 9.646 13.969 1.00 96.44 236 VAL A O 1
ATOM 1820 N N . GLY A 1 237 ? 2.833 10.893 15.627 1.00 94.38 237 GLY A N 1
ATOM 1821 C CA . GLY A 1 237 ? 4.237 10.558 15.337 1.00 94.38 237 GLY A CA 1
ATOM 1822 C C . GLY A 1 237 ? 4.709 9.229 15.939 1.00 94.38 237 GLY A C 1
ATOM 1823 O O . GLY A 1 237 ? 5.814 8.773 15.643 1.00 94.38 237 GLY A O 1
ATOM 1824 N N . ARG A 1 238 ? 3.898 8.615 16.812 1.00 94.19 238 ARG A N 1
ATOM 1825 C CA . ARG A 1 238 ? 4.258 7.419 17.580 1.00 94.19 238 ARG A CA 1
ATOM 1826 C C . ARG A 1 238 ? 3.019 6.608 17.978 1.00 94.19 238 ARG A C 1
ATOM 1828 O O . ARG A 1 238 ? 1.985 7.196 18.285 1.00 94.19 238 ARG A O 1
ATOM 1835 N N . THR A 1 239 ? 3.168 5.286 18.031 1.00 93.50 239 THR A N 1
ATOM 1836 C CA . THR A 1 239 ? 2.208 4.323 18.605 1.00 93.50 239 THR A CA 1
ATOM 1837 C C . THR A 1 239 ? 2.980 3.230 19.343 1.00 93.50 239 THR A C 1
ATOM 1839 O O . THR A 1 239 ? 3.917 2.651 18.786 1.00 93.50 239 THR A O 1
ATOM 1842 N N . GLY A 1 240 ? 2.675 3.006 20.623 1.00 88.94 240 GLY A N 1
ATOM 1843 C CA . GLY A 1 240 ? 3.459 2.131 21.507 1.00 88.94 240 GLY A CA 1
ATOM 1844 C C . GLY A 1 240 ? 4.980 2.362 21.396 1.00 88.94 240 GLY A C 1
ATOM 1845 O O . GLY A 1 240 ? 5.514 3.433 21.720 1.00 88.94 240 GLY A O 1
ATOM 1846 N N . ARG A 1 241 ? 5.695 1.351 20.886 1.00 90.31 241 ARG A N 1
ATOM 1847 C CA . ARG A 1 241 ? 7.159 1.372 20.670 1.00 90.31 241 ARG A CA 1
ATOM 1848 C C . ARG A 1 241 ? 7.594 1.785 19.260 1.00 90.31 241 ARG A C 1
ATOM 1850 O O . ARG A 1 241 ? 8.791 1.842 18.993 1.00 90.31 241 ARG A O 1
ATOM 1857 N N . ARG A 1 242 ? 6.654 2.063 18.357 1.00 93.56 242 ARG A N 1
ATOM 1858 C CA . ARG A 1 242 ? 6.922 2.372 16.948 1.00 93.56 242 ARG A CA 1
ATOM 1859 C C . ARG A 1 242 ? 6.909 3.883 16.725 1.00 93.56 242 ARG A C 1
ATOM 1861 O O . ARG A 1 242 ? 6.000 4.577 17.174 1.00 93.56 242 ARG A O 1
ATOM 1868 N N . THR A 1 243 ? 7.905 4.381 16.004 1.00 95.81 243 THR A N 1
ATOM 1869 C CA . THR A 1 243 ? 8.001 5.764 15.519 1.00 95.81 243 THR A CA 1
ATOM 1870 C C . THR A 1 243 ? 8.164 5.754 14.002 1.00 95.81 243 THR A C 1
ATOM 1872 O O . THR A 1 243 ? 8.564 4.748 13.418 1.00 95.81 243 THR A O 1
ATOM 1875 N N . GLY A 1 244 ? 7.804 6.850 13.345 1.00 96.81 244 GLY A N 1
ATOM 1876 C CA . GLY A 1 244 ? 7.764 6.909 11.890 1.00 96.81 244 GLY A CA 1
ATOM 1877 C C . GLY A 1 244 ? 7.434 8.309 11.384 1.00 96.81 244 GLY A C 1
ATOM 1878 O O . GLY A 1 244 ? 7.079 9.182 12.180 1.00 96.81 244 GLY A O 1
ATOM 1879 N N . PRO A 1 245 ? 7.567 8.547 10.070 1.00 97.69 245 PRO A N 1
ATOM 1880 C CA . PRO A 1 245 ? 7.173 9.812 9.460 1.00 97.69 245 PRO A CA 1
ATOM 1881 C C . PRO A 1 245 ? 5.670 10.081 9.635 1.00 97.69 245 PRO A C 1
ATOM 1883 O O . PRO A 1 245 ? 4.873 9.157 9.832 1.00 97.69 245 PRO A O 1
ATOM 1886 N N . THR A 1 246 ? 5.268 11.350 9.521 1.00 97.06 246 THR A N 1
ATOM 1887 C CA . THR A 1 246 ? 3.852 11.743 9.487 1.00 97.06 246 THR A CA 1
ATOM 1888 C C . THR A 1 246 ? 3.101 10.925 8.440 1.00 97.06 246 THR A C 1
ATOM 1890 O O . THR A 1 246 ? 3.594 10.735 7.331 1.00 97.06 246 THR A O 1
ATOM 1893 N N . GLY A 1 247 ? 1.922 10.424 8.806 1.00 97.06 247 GLY A N 1
ATOM 1894 C CA . GLY A 1 247 ? 1.158 9.521 7.949 1.00 97.06 247 GLY A CA 1
ATOM 1895 C C . GLY A 1 247 ? 1.392 8.038 8.219 1.00 97.06 247 GLY A C 1
ATOM 1896 O O . GLY A 1 247 ? 0.688 7.225 7.637 1.00 97.06 247 GLY A O 1
ATOM 1897 N N . SER A 1 248 ? 2.347 7.662 9.078 1.00 97.81 248 SER A N 1
ATOM 1898 C CA . SER A 1 248 ? 2.572 6.248 9.443 1.00 97.81 248 SER A CA 1
ATOM 1899 C C . SER A 1 248 ? 1.548 5.724 10.447 1.00 97.81 248 SER A C 1
ATOM 1901 O O . SER A 1 248 ? 1.284 4.526 10.497 1.00 97.81 248 SER A O 1
ATOM 1903 N N . PHE A 1 249 ? 0.994 6.617 11.270 1.00 97.81 249 PHE A N 1
ATOM 1904 C CA . PHE A 1 249 ? 0.105 6.259 12.367 1.00 97.81 249 PHE A CA 1
ATOM 1905 C C . PHE A 1 249 ? -1.109 7.180 12.393 1.00 97.81 249 PHE A C 1
ATOM 1907 O O . PHE A 1 249 ? -0.970 8.408 12.367 1.00 97.81 249 PHE A O 1
ATOM 1914 N N . LEU A 1 250 ? -2.294 6.586 12.468 1.00 97.25 250 LEU A N 1
ATOM 1915 C CA . LEU A 1 250 ? -3.574 7.277 12.407 1.00 97.25 250 LEU A CA 1
ATOM 1916 C C . LEU A 1 250 ? -4.365 7.014 13.689 1.00 97.25 250 LEU A C 1
ATOM 1918 O O . LEU A 1 250 ? -4.831 5.900 13.930 1.00 97.25 250 LEU A O 1
ATOM 1922 N N . ARG A 1 251 ? -4.542 8.051 14.511 1.00 95.44 251 ARG A N 1
ATOM 1923 C CA . ARG A 1 251 ? -5.446 8.003 15.664 1.00 95.44 251 ARG A CA 1
ATOM 1924 C C . ARG A 1 251 ? -6.845 8.362 15.189 1.00 95.44 251 ARG A C 1
ATOM 1926 O O . ARG A 1 251 ? -7.023 9.413 14.577 1.00 95.44 251 ARG A O 1
ATOM 1933 N N . VAL A 1 252 ? -7.821 7.518 15.498 1.00 93.69 252 VAL A N 1
ATOM 1934 C CA . VAL A 1 252 ? -9.236 7.737 15.175 1.00 93.69 252 VAL A CA 1
ATOM 1935 C C . VAL A 1 252 ? -10.020 7.903 16.475 1.00 93.69 252 VAL A C 1
ATOM 1937 O O . VAL A 1 252 ? -9.732 7.235 17.468 1.00 93.69 252 VAL A O 1
ATOM 1940 N N . SER A 1 253 ? -11.003 8.798 16.471 1.00 91.19 253 SER A N 1
ATOM 1941 C CA . SER A 1 253 ? -11.982 8.967 17.540 1.00 91.19 253 SER A CA 1
ATOM 1942 C C . SER A 1 253 ? -13.379 8.734 16.980 1.00 91.19 253 SER A C 1
ATOM 1944 O O . SER A 1 253 ? -13.723 9.288 15.937 1.00 91.19 253 SER A O 1
ATOM 1946 N N . ILE A 1 254 ? -14.172 7.902 17.653 1.00 88.19 254 ILE A N 1
ATOM 1947 C CA . ILE A 1 254 ? -15.540 7.535 17.281 1.00 88.19 254 ILE A CA 1
ATOM 1948 C C . ILE A 1 254 ? -16.456 7.920 18.441 1.00 88.19 254 ILE A C 1
ATOM 1950 O O . ILE A 1 254 ? -16.309 7.420 19.553 1.00 88.19 254 ILE A O 1
ATOM 1954 N N . GLY A 1 255 ? -17.394 8.837 18.203 1.00 88.75 255 GLY A N 1
ATOM 1955 C CA . GLY A 1 255 ? -18.282 9.344 19.253 1.00 88.75 255 GLY A CA 1
ATOM 1956 C C . GLY A 1 255 ? -17.521 10.016 20.402 1.00 88.75 255 GLY A C 1
ATOM 1957 O O . GLY A 1 255 ? -17.924 9.892 21.550 1.00 88.75 255 GLY A O 1
ATOM 1958 N N . GLY A 1 256 ? -16.388 10.662 20.106 1.00 89.06 256 GLY A N 1
ATOM 1959 C CA . GLY A 1 256 ? -15.519 11.285 21.111 1.00 89.06 256 GLY A CA 1
ATOM 1960 C C . GLY A 1 256 ? -14.567 10.318 21.825 1.00 89.06 256 GLY A C 1
ATOM 1961 O O . GLY A 1 256 ? -13.687 10.775 22.547 1.00 89.06 256 GLY A O 1
ATOM 1962 N N . ARG A 1 257 ? -14.672 9.003 21.592 1.00 88.81 257 ARG A N 1
ATOM 1963 C CA . ARG A 1 257 ? -13.787 7.995 22.192 1.00 88.81 257 ARG A CA 1
ATOM 1964 C C . ARG A 1 257 ? -12.685 7.597 21.227 1.00 88.81 257 ARG A C 1
ATOM 1966 O O . ARG A 1 257 ? -12.957 7.232 20.087 1.00 88.81 257 ARG A O 1
ATOM 1973 N N . GLU A 1 258 ? -11.440 7.667 21.676 1.00 90.50 258 GLU A N 1
ATOM 1974 C CA . GLU A 1 258 ? -10.306 7.204 20.881 1.00 90.50 258 GLU A CA 1
ATOM 1975 C C . GLU A 1 258 ? -10.271 5.675 20.805 1.00 90.50 258 GLU A C 1
ATOM 1977 O O . GLU A 1 258 ? -10.499 4.979 21.793 1.00 90.50 258 GLU A O 1
ATOM 1982 N N . VAL A 1 259 ? -9.985 5.160 19.611 1.00 91.44 259 VAL A N 1
ATOM 1983 C CA . VAL A 1 259 ? -9.734 3.733 19.371 1.00 91.44 259 VAL A CA 1
ATOM 1984 C C . VAL A 1 259 ? -8.222 3.478 19.258 1.00 91.44 259 VAL A C 1
ATOM 1986 O O . VAL A 1 259 ? -7.441 4.439 19.144 1.00 91.44 259 VAL A O 1
ATOM 1989 N N . PRO A 1 260 ? -7.771 2.208 19.295 1.00 94.88 260 PRO A N 1
ATOM 1990 C CA . PRO A 1 26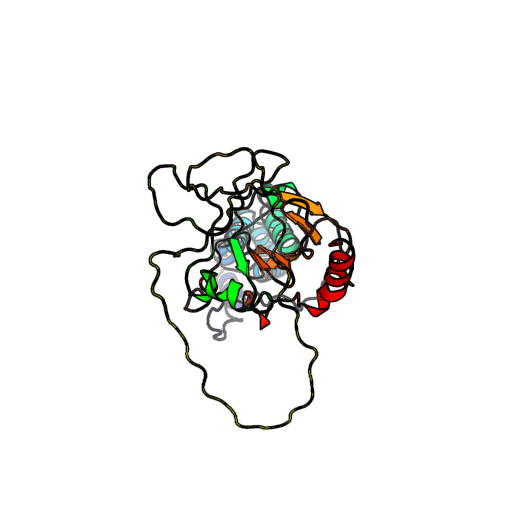0 ? -6.370 1.877 19.057 1.00 94.88 260 PRO A CA 1
ATOM 1991 C C . PRO A 1 260 ? -5.841 2.506 17.762 1.00 94.88 260 PRO A C 1
ATOM 1993 O O . PRO A 1 260 ? -6.571 2.642 16.776 1.00 94.88 260 PRO A O 1
ATOM 1996 N N . THR A 1 261 ? -4.578 2.938 17.780 1.00 96.19 261 THR A N 1
ATOM 1997 C CA . THR A 1 261 ? -3.966 3.603 16.621 1.00 96.19 261 THR A CA 1
ATOM 1998 C C . THR A 1 261 ? -3.915 2.651 15.438 1.00 96.19 261 THR A C 1
ATOM 2000 O O . THR A 1 261 ? -3.543 1.493 15.589 1.00 96.19 261 THR A O 1
ATOM 2003 N N . TYR A 1 262 ? -4.200 3.138 14.239 1.00 97.62 262 TYR A N 1
ATOM 2004 C CA . TYR A 1 262 ? -3.933 2.369 13.034 1.00 97.62 262 TYR A CA 1
ATOM 2005 C C . TYR A 1 262 ? -2.507 2.596 12.554 1.00 97.62 262 TYR A C 1
ATOM 2007 O O . TYR A 1 262 ? -2.044 3.735 12.468 1.00 97.62 262 TYR A O 1
ATOM 2015 N N . ILE A 1 263 ? -1.836 1.513 12.192 1.00 97.88 263 ILE A N 1
ATOM 2016 C CA . ILE A 1 263 ? -0.524 1.512 11.561 1.00 97.88 263 ILE A CA 1
ATOM 2017 C C . ILE A 1 263 ? -0.717 1.376 10.059 1.00 97.88 263 ILE A C 1
ATOM 2019 O O . ILE A 1 263 ? -1.406 0.472 9.585 1.00 97.88 263 ILE A O 1
ATOM 2023 N N . VAL A 1 264 ? -0.104 2.292 9.318 1.00 98.25 264 VAL A N 1
ATOM 2024 C CA . VAL A 1 264 ? -0.160 2.316 7.862 1.00 98.25 264 VAL A CA 1
ATOM 2025 C C . VAL A 1 264 ? 0.888 1.373 7.291 1.00 98.25 264 VAL A C 1
ATOM 2027 O O . VAL A 1 264 ? 2.057 1.404 7.674 1.00 98.25 264 VAL A O 1
ATOM 2030 N N . SER A 1 265 ? 0.484 0.548 6.333 1.00 97.81 265 SER A N 1
ATOM 2031 C CA . SER A 1 265 ? 1.412 -0.266 5.552 1.00 97.81 265 SER A CA 1
ATOM 2032 C C . SER A 1 265 ? 0.984 -0.359 4.089 1.00 97.81 265 SER A C 1
ATOM 2034 O O . SER A 1 265 ? -0.099 0.091 3.701 1.00 97.81 265 SER A O 1
ATOM 2036 N N . ARG A 1 266 ? 1.878 -0.897 3.256 1.00 97.31 266 ARG A N 1
ATOM 2037 C CA . ARG A 1 266 ? 1.661 -1.068 1.820 1.00 97.31 266 ARG A CA 1
ATOM 2038 C C . ARG A 1 266 ? 1.464 -2.531 1.495 1.00 97.31 266 ARG A C 1
ATOM 2040 O O . ARG A 1 266 ? 2.252 -3.378 1.918 1.00 97.31 266 ARG A O 1
ATOM 2047 N N . HIS A 1 267 ? 0.463 -2.811 0.678 1.00 97.62 267 HIS A N 1
ATOM 2048 C CA . HIS A 1 267 ? 0.252 -4.148 0.175 1.00 97.62 267 HIS A CA 1
ATOM 2049 C C . HIS A 1 267 ? 1.257 -4.468 -0.933 1.00 97.62 267 HIS A C 1
ATOM 2051 O O . HIS A 1 267 ? 1.378 -3.729 -1.916 1.00 97.62 267 HIS A O 1
ATOM 2057 N N . ARG A 1 268 ? 2.004 -5.565 -0.775 1.00 95.94 268 ARG A N 1
ATOM 2058 C CA . ARG A 1 268 ? 3.169 -5.857 -1.625 1.00 95.94 268 ARG A CA 1
ATOM 2059 C C . ARG A 1 268 ? 2.790 -6.148 -3.077 1.00 95.94 268 ARG A C 1
ATOM 2061 O O . ARG A 1 268 ? 3.499 -5.709 -3.979 1.00 95.94 268 ARG A O 1
ATOM 2068 N N . SER A 1 269 ? 1.689 -6.863 -3.311 1.00 95.81 269 SER A N 1
ATOM 2069 C CA . SER A 1 269 ? 1.315 -7.304 -4.660 1.00 95.81 269 SER A CA 1
ATOM 2070 C C . SER A 1 269 ? 0.562 -6.225 -5.439 1.00 95.81 269 SER A C 1
ATOM 2072 O O . SER A 1 269 ? 0.949 -5.917 -6.564 1.00 95.81 269 SER A O 1
ATOM 2074 N N . ASN A 1 270 ? -0.463 -5.604 -4.849 1.00 97.00 270 ASN A N 1
ATOM 2075 C CA . ASN A 1 270 ? -1.357 -4.677 -5.558 1.00 97.00 270 ASN A CA 1
ATOM 2076 C C . ASN A 1 270 ? -1.121 -3.193 -5.237 1.00 97.00 270 ASN A C 1
ATOM 2078 O O . ASN A 1 270 ? -1.808 -2.344 -5.795 1.00 97.00 270 ASN A O 1
ATOM 2082 N N . TRP A 1 271 ? -0.178 -2.857 -4.353 1.00 97.81 271 TRP A N 1
ATOM 2083 C CA . TRP A 1 271 ? 0.107 -1.471 -3.966 1.00 97.81 271 TRP A CA 1
ATOM 2084 C C . TRP A 1 271 ? -1.127 -0.720 -3.442 1.00 97.81 271 TRP A C 1
ATOM 2086 O O . TRP A 1 271 ? -1.318 0.461 -3.721 1.00 97.81 271 TRP A O 1
ATOM 2096 N N . GLY A 1 272 ? -2.010 -1.393 -2.718 1.00 97.69 272 GLY A N 1
ATOM 2097 C CA . GLY A 1 272 ? -2.993 -0.739 -1.867 1.00 97.69 272 GLY A CA 1
ATOM 2098 C C . GLY A 1 272 ? -2.385 -0.327 -0.525 1.00 97.69 272 GLY A C 1
ATOM 2099 O O . GLY A 1 272 ? -1.279 -0.740 -0.169 1.00 97.69 272 GLY A O 1
ATOM 2100 N N . PHE A 1 273 ? -3.106 0.491 0.235 1.00 98.06 273 PHE A N 1
ATOM 2101 C CA . PHE A 1 273 ? -2.774 0.799 1.625 1.00 98.06 273 PHE A CA 1
ATOM 2102 C C . PHE A 1 273 ? -3.582 -0.068 2.582 1.00 98.06 273 PHE A C 1
ATOM 2104 O O . PHE A 1 273 ? -4.770 -0.307 2.352 1.00 98.06 273 PHE A O 1
ATOM 2111 N N . LEU A 1 274 ? -2.940 -0.485 3.672 1.00 98.00 274 LEU A N 1
ATOM 2112 C CA . LEU A 1 274 ? -3.605 -1.090 4.815 1.00 98.00 274 LEU A CA 1
ATOM 2113 C C . LEU A 1 274 ? -3.551 -0.148 6.014 1.00 98.00 274 LEU A C 1
ATOM 2115 O O . LEU A 1 274 ? -2.517 0.480 6.256 1.00 98.00 274 LEU A O 1
ATOM 2119 N N . LEU A 1 275 ? -4.639 -0.105 6.780 1.00 98.00 275 LEU A N 1
ATOM 2120 C CA . LEU A 1 275 ? -4.670 0.470 8.125 1.00 98.00 275 LEU A CA 1
ATOM 2121 C C . LEU A 1 275 ? -4.918 -0.671 9.104 1.00 98.00 275 LEU A C 1
ATOM 2123 O O . LEU A 1 275 ? -5.998 -1.258 9.107 1.00 98.00 275 LEU A O 1
ATOM 2127 N N . GLU A 1 276 ? -3.927 -0.987 9.926 1.00 97.56 276 GLU A N 1
ATOM 2128 C CA . GLU A 1 276 ? -3.991 -2.119 10.847 1.00 97.56 276 GLU A CA 1
ATOM 2129 C C . GLU A 1 276 ? -3.990 -1.642 12.303 1.00 97.56 276 GLU A C 1
ATOM 2131 O O . GLU A 1 276 ? -3.103 -0.895 12.710 1.00 97.56 276 GLU A O 1
ATOM 2136 N N . SER A 1 277 ? -4.961 -2.088 13.096 1.00 96.44 277 SER A N 1
ATOM 2137 C CA . SER A 1 277 ? -4.929 -1.998 14.559 1.00 96.44 277 SER A CA 1
ATOM 2138 C C . SER A 1 277 ? -4.943 -3.401 15.173 1.00 96.44 277 SER A C 1
ATOM 2140 O O . SER A 1 277 ? -5.081 -4.404 14.468 1.00 96.44 277 SER A O 1
ATOM 2142 N N . CYS A 1 278 ? -4.852 -3.498 16.498 1.00 95.38 278 CYS A N 1
ATOM 2143 C CA . CYS A 1 278 ? -4.968 -4.775 17.198 1.00 95.38 278 CYS A CA 1
ATOM 2144 C C . CYS A 1 278 ? -6.350 -5.443 17.063 1.00 95.38 278 CYS A C 1
ATOM 2146 O O . CYS A 1 278 ? -6.459 -6.648 17.289 1.00 95.38 278 CYS A O 1
ATOM 2148 N N . TRP A 1 279 ? -7.391 -4.702 16.665 1.00 95.12 279 TRP A N 1
ATOM 2149 C CA . TRP A 1 279 ? -8.759 -5.220 16.528 1.00 95.12 279 TRP A CA 1
ATOM 2150 C C . TRP A 1 279 ? -9.277 -5.264 15.101 1.00 95.12 279 TRP A C 1
ATOM 2152 O O . TRP A 1 279 ? -10.240 -5.978 14.832 1.00 95.12 279 TRP A O 1
ATOM 2162 N N . THR A 1 280 ? -8.717 -4.467 14.199 1.00 95.94 280 THR A N 1
ATOM 2163 C CA . THR A 1 280 ? -9.362 -4.175 12.919 1.00 95.94 280 THR A CA 1
ATOM 2164 C C . THR A 1 280 ? -8.352 -3.963 11.807 1.00 95.94 280 THR A C 1
ATOM 2166 O O . THR A 1 280 ? -7.213 -3.552 12.039 1.00 95.94 280 THR A O 1
ATOM 2169 N N . VAL A 1 281 ? -8.801 -4.216 10.581 1.00 96.69 281 VAL A N 1
ATOM 2170 C CA . VAL A 1 281 ? -8.016 -4.038 9.361 1.00 96.69 281 VAL A CA 1
ATOM 2171 C C . VAL A 1 281 ? -8.855 -3.286 8.348 1.00 96.69 281 VAL A C 1
ATOM 2173 O O . VAL A 1 281 ? -10.017 -3.631 8.121 1.00 96.69 281 VAL A O 1
ATOM 2176 N N . TYR A 1 282 ? -8.241 -2.289 7.718 1.00 96.62 282 TYR A N 1
ATOM 2177 C CA . TYR A 1 282 ? -8.793 -1.629 6.550 1.00 96.62 282 TYR A CA 1
ATOM 2178 C C . TYR A 1 282 ? -7.913 -1.823 5.329 1.00 96.62 282 TYR A C 1
ATOM 2180 O O . TYR A 1 282 ? -6.692 -1.734 5.438 1.00 96.62 282 TYR A O 1
ATOM 2188 N N . THR A 1 283 ? -8.533 -2.000 4.166 1.00 97.00 283 THR A N 1
ATOM 2189 C CA . THR A 1 283 ? -7.856 -2.041 2.865 1.00 97.00 283 THR A CA 1
ATOM 2190 C C . THR A 1 283 ? -8.380 -0.933 1.960 1.00 97.00 283 THR A C 1
ATOM 2192 O O . THR A 1 283 ? -9.579 -0.656 1.919 1.00 97.00 283 THR A O 1
ATOM 2195 N N . SER A 1 284 ? -7.487 -0.293 1.204 1.00 96.69 284 SER A N 1
ATOM 2196 C CA . SER A 1 284 ? -7.846 0.739 0.218 1.00 96.69 284 SER A CA 1
ATOM 2197 C C . SER A 1 284 ? -8.384 0.162 -1.105 1.00 96.69 284 SER A C 1
ATOM 2199 O O . SER A 1 284 ? -8.424 0.860 -2.118 1.00 96.69 284 SER A O 1
ATOM 2201 N N . TRP A 1 285 ? -8.701 -1.132 -1.122 1.00 95.81 285 TRP A N 1
ATOM 2202 C CA . TRP A 1 285 ? -9.231 -1.901 -2.245 1.00 95.81 285 TRP A CA 1
ATOM 2203 C C . TRP A 1 285 ? -10.242 -2.918 -1.728 1.00 95.81 285 TRP A C 1
ATOM 2205 O O . TRP A 1 285 ? -10.293 -3.182 -0.523 1.00 95.81 285 TRP A O 1
ATOM 2215 N N . GLU A 1 286 ? -11.012 -3.493 -2.651 1.00 94.62 286 GLU A N 1
ATOM 2216 C CA . GLU A 1 286 ? -11.978 -4.542 -2.343 1.00 94.62 286 GLU A CA 1
ATOM 2217 C C . GLU A 1 286 ? -11.327 -5.708 -1.614 1.00 94.62 286 GLU A C 1
ATOM 2219 O O . GLU A 1 286 ? -10.453 -6.388 -2.149 1.00 94.62 286 GLU A O 1
ATOM 2224 N N . MET A 1 287 ? -11.754 -5.907 -0.368 1.00 94.12 287 MET A N 1
ATOM 2225 C CA . MET A 1 287 ? -11.218 -6.963 0.469 1.00 94.12 287 MET A CA 1
ATOM 2226 C C . MET A 1 287 ? -11.682 -8.319 -0.083 1.00 94.12 287 MET A C 1
ATOM 2228 O O . MET A 1 287 ? -12.895 -8.562 -0.132 1.00 94.12 287 MET A O 1
ATOM 2232 N N . PRO A 1 288 ? -10.748 -9.194 -0.497 1.00 94.75 288 PRO A N 1
ATOM 2233 C CA . PRO A 1 288 ? -11.092 -10.507 -1.020 1.00 94.75 288 PRO A CA 1
ATOM 2234 C C . PRO A 1 288 ? -11.733 -11.380 0.065 1.00 94.75 288 PRO A C 1
ATOM 2236 O O . PRO A 1 288 ? -11.534 -11.122 1.259 1.00 94.75 288 PRO A O 1
ATOM 2239 N N . PRO A 1 289 ? -12.488 -12.423 -0.326 1.00 94.00 289 PRO A N 1
ATOM 2240 C CA . PRO A 1 289 ? -13.018 -13.385 0.629 1.00 94.00 289 PRO A CA 1
ATOM 2241 C C . PRO A 1 289 ? -11.880 -14.046 1.415 1.00 94.00 289 PRO A C 1
ATOM 2243 O O . PRO A 1 289 ? -10.755 -14.190 0.928 1.00 94.00 289 PRO A O 1
ATOM 2246 N N . ARG A 1 290 ? -12.178 -14.446 2.651 1.00 95.19 290 ARG A N 1
ATOM 2247 C CA . ARG A 1 290 ? -11.198 -15.071 3.546 1.00 95.19 290 ARG A CA 1
ATOM 2248 C C . ARG A 1 290 ? -10.675 -16.406 3.021 1.00 95.19 290 ARG A C 1
ATOM 2250 O O . ARG A 1 290 ? -9.520 -16.733 3.267 1.00 95.19 290 ARG A O 1
ATOM 2257 N N . GLU A 1 291 ? -11.497 -17.165 2.308 1.00 95.62 291 GLU A N 1
ATOM 2258 C CA . GLU A 1 291 ? -11.146 -18.459 1.723 1.00 95.62 291 GLU A CA 1
ATOM 2259 C C . GLU A 1 291 ? -11.469 -18.482 0.221 1.00 95.62 291 GLU A C 1
ATOM 2261 O O . GLU A 1 291 ? -12.275 -17.694 -0.272 1.00 95.62 291 GLU A O 1
ATOM 2266 N N . GLY A 1 292 ? -10.845 -19.408 -0.512 1.00 94.25 292 GLY A N 1
ATOM 2267 C CA . GLY A 1 292 ? -11.060 -19.597 -1.949 1.00 94.25 292 GLY A CA 1
ATOM 2268 C C . GLY A 1 292 ? -9.879 -19.153 -2.822 1.00 94.25 292 GLY A C 1
ATOM 2269 O O . GLY A 1 292 ? -8.831 -18.772 -2.302 1.00 94.25 292 GLY A O 1
ATOM 2270 N N . PRO A 1 293 ? -10.021 -19.236 -4.157 1.00 94.69 293 PRO A N 1
ATOM 2271 C CA . PRO A 1 293 ? -8.937 -18.946 -5.101 1.00 94.69 293 PRO A CA 1
ATOM 2272 C C . PRO A 1 293 ? -8.506 -17.474 -5.093 1.00 94.69 293 PRO A C 1
ATOM 2274 O O . PRO A 1 293 ? -7.341 -17.187 -5.349 1.00 94.69 293 PRO A O 1
ATOM 2277 N N . ASP A 1 294 ? -9.421 -16.566 -4.749 1.00 92.69 294 ASP A N 1
ATOM 2278 C CA . ASP A 1 294 ? -9.163 -15.124 -4.683 1.00 92.69 294 ASP A CA 1
ATOM 2279 C C . ASP A 1 294 ? -8.685 -14.666 -3.292 1.00 92.69 294 ASP A C 1
ATOM 2281 O O . ASP A 1 294 ? -8.508 -13.470 -3.066 1.00 92.69 294 ASP A O 1
ATOM 2285 N N . CYS A 1 295 ? -8.499 -15.596 -2.345 1.00 94.94 295 CYS A N 1
ATOM 2286 C CA . CYS A 1 295 ? -8.027 -15.292 -0.997 1.00 94.94 295 CYS A CA 1
ATOM 2287 C C . CYS A 1 295 ? -6.640 -14.642 -1.034 1.00 94.94 295 CYS A C 1
ATOM 2289 O O . CYS A 1 295 ? -5.672 -15.201 -1.557 1.00 94.94 295 CYS A O 1
ATOM 2291 N N . ASP A 1 296 ? -6.527 -13.486 -0.386 1.00 96.12 296 ASP A N 1
ATOM 2292 C CA . ASP A 1 296 ? -5.245 -12.855 -0.114 1.00 96.12 296 ASP A CA 1
ATOM 2293 C C . ASP A 1 296 ? -4.728 -13.300 1.254 1.00 96.12 296 ASP A C 1
ATOM 2295 O O . ASP A 1 296 ? -5.134 -12.789 2.301 1.00 96.12 296 ASP A O 1
ATOM 2299 N N . GLN A 1 297 ? -3.805 -14.262 1.240 1.00 97.00 297 GLN A N 1
ATOM 2300 C CA . GLN A 1 297 ? -3.237 -14.835 2.462 1.00 97.00 297 GLN A CA 1
ATOM 2301 C C . GLN A 1 297 ? -2.535 -13.797 3.345 1.00 97.00 297 GLN A C 1
ATOM 2303 O O . GLN A 1 297 ? -2.413 -14.012 4.550 1.00 97.00 297 GLN A O 1
ATOM 2308 N N . SER A 1 298 ? -2.082 -12.670 2.783 1.00 97.00 298 SER A N 1
ATOM 2309 C CA . SER A 1 298 ? -1.440 -11.611 3.571 1.00 97.00 298 SER A CA 1
ATOM 2310 C C . SER A 1 298 ? -2.414 -10.903 4.518 1.00 97.00 298 SER A C 1
ATOM 2312 O O . SER A 1 298 ? -1.984 -10.281 5.489 1.00 97.00 298 SER A O 1
ATOM 2314 N N . LEU A 1 299 ? -3.720 -11.034 4.265 1.00 96.62 299 LEU A N 1
ATOM 2315 C CA . LEU A 1 299 ? -4.784 -10.489 5.096 1.00 96.62 299 LEU A CA 1
ATOM 2316 C C . LEU A 1 299 ? -5.248 -11.459 6.185 1.00 96.62 299 LEU A C 1
ATOM 2318 O O . LEU A 1 299 ? -6.198 -11.129 6.886 1.00 96.62 299 LEU A O 1
ATOM 2322 N N . LEU A 1 300 ? -4.636 -12.634 6.357 1.00 96.88 300 LEU A N 1
ATOM 2323 C CA . LEU A 1 300 ? -4.958 -13.536 7.467 1.00 96.88 300 LEU A CA 1
ATOM 2324 C C . LEU A 1 300 ? -4.373 -13.016 8.789 1.00 96.88 300 LEU A C 1
ATOM 2326 O O . LEU A 1 300 ? -3.304 -12.411 8.813 1.00 96.88 300 LEU A O 1
ATOM 2330 N N . ASP A 1 301 ? -5.069 -13.250 9.905 1.00 96.81 301 ASP A N 1
ATOM 2331 C CA . ASP A 1 301 ? -4.702 -12.675 11.211 1.00 96.81 301 ASP A CA 1
ATOM 2332 C C . ASP A 1 301 ? -3.297 -13.054 11.696 1.00 96.81 301 ASP A C 1
ATOM 2334 O O . ASP A 1 301 ? -2.670 -12.262 12.397 1.00 96.81 301 ASP A O 1
ATOM 2338 N N . ASP A 1 302 ? -2.790 -14.227 11.311 1.00 96.62 302 ASP A N 1
ATOM 2339 C CA . ASP A 1 302 ? -1.446 -14.706 11.648 1.00 96.62 302 ASP A CA 1
ATOM 2340 C C . ASP A 1 302 ? -0.338 -14.071 10.789 1.00 96.62 302 ASP A C 1
ATOM 2342 O O . ASP A 1 302 ? 0.841 -14.183 11.125 1.00 96.62 302 ASP A O 1
ATOM 2346 N N . LYS A 1 303 ? -0.695 -13.420 9.675 1.00 97.38 303 LYS A N 1
ATOM 2347 C CA . LYS A 1 303 ? 0.240 -12.698 8.790 1.00 97.38 303 LYS A CA 1
ATOM 2348 C C . LYS A 1 303 ? 0.311 -11.205 9.077 1.00 97.38 303 LYS A C 1
ATOM 2350 O O . LYS A 1 303 ? 1.215 -10.522 8.596 1.00 97.38 303 LYS A O 1
ATOM 2355 N N . LEU A 1 304 ? -0.633 -10.710 9.861 1.00 96.75 304 LEU A N 1
ATOM 2356 C CA . LEU A 1 304 ? -0.751 -9.318 10.238 1.00 96.75 304 LEU A CA 1
ATOM 2357 C C . LEU A 1 304 ? 0.204 -8.947 11.380 1.00 96.75 304 LEU A C 1
ATOM 2359 O O . LEU A 1 304 ? 0.541 -9.769 12.230 1.00 96.75 304 LEU A O 1
ATOM 2363 N N . THR A 1 305 ? 0.676 -7.700 11.383 1.00 95.56 305 THR A N 1
ATOM 2364 C CA . THR A 1 305 ? 1.860 -7.298 12.170 1.00 95.56 305 THR A CA 1
ATOM 2365 C C . THR A 1 305 ? 1.542 -6.587 13.480 1.00 95.56 305 THR A C 1
ATOM 2367 O O . THR A 1 305 ? 2.459 -6.309 14.255 1.00 95.56 305 THR A O 1
ATOM 2370 N N . VAL A 1 306 ? 0.282 -6.221 13.710 1.00 95.44 306 VAL A N 1
ATOM 2371 C CA . VAL A 1 306 ? -0.176 -5.465 14.879 1.00 95.44 306 VAL A CA 1
ATOM 2372 C C . VAL A 1 306 ? -1.009 -6.371 15.765 1.00 95.44 306 VAL A C 1
ATOM 2374 O O . VAL A 1 306 ? -2.146 -6.726 15.460 1.00 95.44 306 VAL A O 1
ATOM 2377 N N . THR A 1 307 ? -0.439 -6.756 16.891 1.00 93.62 307 THR A N 1
ATOM 2378 C CA . THR A 1 307 ? -1.078 -7.626 17.875 1.00 93.62 307 THR A CA 1
ATOM 2379 C C . THR A 1 307 ? -1.689 -6.815 19.018 1.00 93.62 307 THR A C 1
ATOM 2381 O O . THR A 1 307 ? -1.480 -5.607 19.138 1.00 93.62 307 THR A O 1
ATOM 2384 N N . MET A 1 308 ? -2.451 -7.483 19.888 1.00 90.94 308 MET A N 1
ATOM 2385 C CA . MET A 1 308 ? -2.926 -6.877 21.136 1.00 90.94 308 MET A CA 1
ATOM 2386 C C . MET A 1 308 ? -1.775 -6.419 22.032 1.00 90.94 308 MET A C 1
ATOM 2388 O O . MET A 1 308 ? -1.879 -5.356 22.640 1.00 90.94 308 MET A O 1
ATOM 2392 N N . ASP A 1 309 ? -0.674 -7.167 22.066 1.00 90.06 309 ASP A N 1
ATOM 2393 C CA . ASP A 1 309 ? 0.486 -6.844 22.897 1.00 90.06 309 ASP A CA 1
ATOM 2394 C C . ASP A 1 309 ? 1.200 -5.575 22.413 1.00 90.06 309 ASP A C 1
ATOM 2396 O O . ASP A 1 309 ? 1.652 -4.775 23.233 1.00 90.06 309 ASP A O 1
ATOM 2400 N N . ASP A 1 310 ? 1.230 -5.326 21.097 1.00 87.44 310 ASP A N 1
ATOM 2401 C CA . ASP A 1 310 ? 1.800 -4.097 20.524 1.00 87.44 310 ASP A CA 1
ATOM 2402 C C . ASP A 1 310 ? 1.082 -2.827 21.012 1.00 87.44 310 ASP A C 1
ATOM 2404 O O . ASP A 1 310 ? 1.694 -1.760 21.104 1.00 87.44 310 ASP A O 1
ATOM 2408 N N . GLN A 1 311 ? -0.221 -2.928 21.298 1.00 89.50 311 GLN A N 1
ATOM 2409 C CA . GLN A 1 311 ? -1.094 -1.789 21.613 1.00 89.50 311 GLN A CA 1
ATOM 2410 C C . GLN A 1 311 ? -1.691 -1.854 23.021 1.00 89.50 311 GLN A C 1
ATOM 2412 O O . GLN A 1 311 ? -2.543 -1.036 23.376 1.00 89.50 311 GLN A O 1
ATOM 2417 N N . TRP A 1 312 ? -1.226 -2.792 23.846 1.00 82.31 312 TRP A N 1
ATOM 2418 C CA . TRP A 1 312 ? -1.710 -2.970 25.210 1.00 82.31 312 TRP A CA 1
ATOM 2419 C C . TRP A 1 312 ? -1.494 -1.720 26.071 1.00 82.31 312 TRP A C 1
ATOM 2421 O O . TRP A 1 312 ? -2.382 -1.327 26.826 1.00 82.31 312 TRP A O 1
ATOM 2431 N N . GLU A 1 313 ? -0.341 -1.057 25.924 1.00 74.81 313 GLU A N 1
ATOM 2432 C CA . GLU A 1 313 ? -0.039 0.195 26.633 1.00 74.81 313 GLU A CA 1
ATOM 2433 C C . GLU A 1 313 ? -1.043 1.302 26.266 1.00 74.81 313 GLU A C 1
ATOM 2435 O O . GLU A 1 313 ? -1.580 1.956 27.155 1.00 74.81 313 GLU A O 1
ATOM 2440 N N . GLU A 1 314 ? -1.402 1.440 24.983 1.00 76.25 314 GLU A N 1
ATOM 2441 C CA . GLU A 1 314 ? -2.417 2.414 24.552 1.00 76.25 314 GLU A CA 1
ATOM 2442 C C . GLU A 1 314 ? -3.804 2.085 25.106 1.00 76.25 314 GLU A C 1
ATOM 2444 O O . GLU A 1 314 ? -4.547 2.978 25.510 1.00 76.25 314 GLU A O 1
ATOM 2449 N N . ARG A 1 315 ? -4.157 0.797 25.161 1.00 66.94 315 ARG A N 1
ATOM 2450 C CA . ARG A 1 315 ? -5.419 0.345 25.757 1.00 66.94 315 ARG A CA 1
ATOM 2451 C C . ARG A 1 315 ? -5.494 0.703 27.241 1.00 66.94 315 ARG A C 1
ATOM 2453 O O . ARG A 1 315 ? -6.558 1.096 27.720 1.00 66.94 315 ARG A O 1
ATOM 2460 N N . ARG A 1 316 ? -4.384 0.559 27.970 1.00 64.62 316 ARG A N 1
ATOM 2461 C CA . ARG A 1 316 ? -4.325 0.854 29.406 1.00 64.62 316 ARG A CA 1
ATOM 2462 C C . ARG A 1 316 ? -4.562 2.336 29.675 1.00 64.62 316 ARG A C 1
ATOM 2464 O O . ARG A 1 316 ? -5.365 2.656 30.548 1.00 64.62 316 ARG A O 1
ATOM 2471 N N . ASP A 1 317 ? -3.954 3.213 28.884 1.00 59.78 317 ASP A N 1
ATOM 2472 C CA . ASP A 1 317 ? -4.166 4.656 29.016 1.00 59.78 317 ASP A CA 1
ATOM 2473 C C . ASP A 1 317 ? -5.619 5.046 28.709 1.00 59.78 317 ASP A C 1
ATOM 2475 O O . ASP A 1 317 ? -6.198 5.852 29.431 1.00 59.78 317 ASP A O 1
ATOM 2479 N N . LEU A 1 318 ? -6.264 4.409 27.723 1.00 61.50 318 LEU A N 1
ATOM 2480 C CA . LEU A 1 318 ? -7.679 4.659 27.409 1.00 61.50 318 LEU A CA 1
ATOM 2481 C C . LEU A 1 318 ? -8.635 4.239 28.537 1.00 61.50 318 LEU A C 1
ATOM 2483 O O . LEU A 1 318 ? -9.658 4.889 28.744 1.00 61.50 318 LEU A O 1
ATOM 2487 N N . SER A 1 319 ? -8.306 3.182 29.288 1.00 57.59 319 SER A N 1
ATOM 2488 C CA . SER A 1 319 ? -9.140 2.716 30.407 1.00 57.59 319 SER A CA 1
ATOM 2489 C C . SER A 1 319 ? -9.170 3.683 31.597 1.00 57.59 319 SER A C 1
ATOM 2491 O O . SER A 1 319 ? -10.143 3.695 32.345 1.00 57.59 319 SER A O 1
ATOM 2493 N N . LEU A 1 320 ? -8.148 4.534 31.747 1.00 55.41 320 LEU A N 1
ATOM 2494 C CA . LEU A 1 320 ? -8.072 5.520 32.831 1.00 55.41 320 LEU A CA 1
ATOM 2495 C C . LEU A 1 320 ? -8.984 6.737 32.612 1.00 55.41 320 LEU A C 1
ATOM 2497 O O . LEU A 1 320 ? -9.277 7.445 33.569 1.00 55.41 320 LEU A O 1
ATOM 2501 N N . PHE A 1 321 ? -9.455 6.966 31.384 1.00 47.72 321 PHE A N 1
ATOM 2502 C CA . PHE A 1 321 ? -10.354 8.075 31.036 1.00 47.72 321 PHE A CA 1
ATOM 2503 C C . PHE A 1 321 ? -11.829 7.657 30.922 1.00 47.72 321 PHE A C 1
ATOM 2505 O O . PHE A 1 321 ? -12.661 8.460 30.510 1.00 47.72 321 PHE A O 1
ATOM 2512 N N . ALA A 1 322 ? -12.160 6.407 31.257 1.00 50.88 322 ALA A N 1
ATOM 2513 C CA . ALA A 1 322 ? -13.528 5.886 31.223 1.00 50.88 322 ALA A CA 1
ATOM 2514 C C . ALA A 1 322 ? -14.278 6.015 32.569 1.00 50.88 322 ALA A C 1
ATOM 2516 O O . ALA A 1 322 ? -15.316 5.374 32.737 1.00 50.88 322 ALA A O 1
ATOM 2517 N N . GLY A 1 323 ? -13.742 6.798 33.514 1.00 44.50 323 GLY A N 1
ATOM 2518 C CA . GLY A 1 323 ? -14.341 7.089 34.824 1.00 44.50 323 GLY A CA 1
ATOM 2519 C C . GLY A 1 323 ? -15.030 8.443 34.885 1.00 44.50 323 GLY A C 1
ATOM 2520 O O . GLY A 1 323 ? -14.564 9.368 34.181 1.00 44.50 323 GLY A O 1
#

Radius of gyration: 26.75 Å; Cα contacts (8 Å, |Δi|>4): 420; chains: 1; bounding box: 70×50×79 Å

pLDDT: mean 73.62, std 25.97, range [24.64, 98.38]

Organism: Ectocarpus siliculosus (NCBI:txid2880)

Sequence (323 aa):
MLDERDHEIGGSHGGGADQGMGATVLSLAQGLGLEFVPLSALLFLDARDIGACGAANRFLHKAAGDEGVWRAARDRLWEGKVFVPESSRAMRAKEGYIASLRDSKRTWLHAEELTSFSWWFRFKQQAGEAWTAQDPWYRNEKGCTSEPASSAGRGPTLPPRWGKTTGERWRVLPWRPCGAGAEGGLQARPHGSASRRHVAAPREDESAFQGVEKNEDDDGGGGCFAAKANISWRFVGRTGRRTGPTGSFLRVSIGGREVPTYIVSRHRSNWGFLLESCWTVYTSWEMPPREGPDCDQSLLDDKLTVTMDDQWEERRDLSLFAG

Nearest PDB structures (foldseek):
  2ovp-assembly1_B  TM=3.331E-01  e=1.921E+00  Homo sapiens

InterPro domains:
  IPR036047 F-box-like domain superfamily [SSF81383] (41-83)

Secondary structure (DSSP, 8-state):
---TT-----------S-SSHHHHHHHHHHHTT-S---HHHHTTS-HHHHHHHHHH-HHHHHHHT-HHHHHHHHHHHHTT-S---HHHHHS-HHHHHHHHHHHTT-----HHHHHHS--EEEE-GGG-HHHHTT-TGGGTSPPBP-----SS-----PSPEEPPPSSS-EEEEPP--TT-------PPPP--------PPPPPP--------PPPS---S---------EEEEEEESEETTEE-STTSEEEEEETTEEPPPEEEEE-TTT--EEEE-SSEEEESS-PPPSSSTT--GGGSTTT-S--HHHHHHHHHHHHTT--

Solvent-accessible surface area (backbone atoms only — not comparable to full-atom values): 19939 Å² total; per-residue (Å²): 138,76,85,84,81,82,80,78,77,81,68,94,61,86,92,67,97,69,98,59,57,73,66,53,55,55,54,50,41,61,74,68,69,43,88,66,72,55,70,69,64,55,50,74,42,53,76,66,52,34,51,52,46,28,68,73,40,75,66,40,28,54,55,55,63,32,61,68,40,30,36,49,46,32,55,59,68,49,57,80,42,73,54,75,61,67,73,32,68,76,40,58,37,61,58,15,40,54,46,43,63,56,53,55,70,43,42,52,50,51,76,67,55,71,61,70,48,66,54,17,49,45,69,31,76,80,58,33,66,83,55,42,77,73,31,45,32,77,70,53,31,60,33,47,66,21,73,79,74,73,94,80,71,100,65,87,54,63,60,61,22,62,42,82,70,81,70,102,54,53,47,41,44,48,69,40,82,80,70,94,69,77,94,74,90,78,86,84,80,91,81,82,87,85,89,79,93,73,84,86,73,85,82,80,80,94,78,86,86,84,85,76,85,75,79,88,83,74,88,86,68,95,62,86,77,69,62,70,39,48,37,51,70,46,69,36,60,63,56,76,92,48,72,54,60,77,29,22,27,40,38,38,26,54,62,84,42,75,54,76,54,23,41,36,38,49,37,84,88,34,34,30,47,32,37,36,25,44,39,34,42,34,29,48,44,88,42,54,23,67,60,68,94,70,34,56,70,71,76,36,75,90,61,51,91,52,44,56,77,60,44,41,68,58,53,55,60,55,60,72,70,75,116

Foldseek 3Di:
DPDPPPPPLDPPDDDDDDPPDLVVVVVVCVVVVVPCPDLVSLLPDALVVLVVLLVPDVVSVVSSVDLVSLQSNQVVVQVLAPDQDVVLVPDRSNSSSVVRVVLLQDQFDDPCRVQPFWKFKDWACLLDDVRLVQACQNVLHWTDTLDDPDPPDDDFDAAWHQHRDDDQWTWTFAGDRRDPDDDDDDDDDDDDDDDDDDDDDDDDDPPPDDDDDDPPPDPDDPDPPRPIWTKHKAWDQDAQPDGDDTRQWMWMATNNAIDHIWGWGADNNRGWIWTDEQTMIMTSDTQGRCDDPRHDPCPHNVNDDHHCVSHVVVVVVSVVPPD